Protein AF-0000000085032126 (afdb_homodimer)

Organism: Limosilactobacillus fermentum (strain NBRC 3956 / LMG 18251) (NCBI:txid334390)

Nearest PDB structures (foldseek):
  5d90-assembly2_C  TM=8.662E-01  e=2.174E-11  Haemophilus influenzae Rd KW20
  5d8c-assembly1_A  TM=8.351E-01  e=1.783E-11  Haemophilus influenzae Rd KW20
  3gpv-assembly1_A  TM=8.202E-01  e=7.297E-09  [Bacillus thuringiensis] serovar konkukian
  3gp4-assembly1_A  TM=8.034E-01  e=6.903E-08  Listeria monocytogenes serotype 4b str. F2365
  3hh0-assembly1_A  TM=6.519E-01  e=3.018E-05  Bacillus cereus ATCC 14579

Structure (mmCIF, N/CA/C/O backbone):
data_AF-0000000085032126-model_v1
#
loop_
_entity.id
_entity.type
_entity.pdbx_description
1 polymer 'Transcriptional regulator'
#
loop_
_atom_site.group_PDB
_atom_site.id
_atom_site.type_symbol
_atom_site.label_atom_id
_atom_site.label_alt_id
_atom_site.label_comp_id
_atom_site.label_asym_id
_atom_site.label_entity_id
_atom_site.label_seq_id
_atom_site.pdbx_PDB_ins_code
_atom_site.Cartn_x
_atom_site.Cartn_y
_atom_site.Cartn_z
_atom_site.occupancy
_atom_site.B_iso_or_equiv
_atom_site.auth_seq_id
_atom_site.auth_comp_id
_atom_site.auth_asym_id
_atom_site.auth_atom_id
_atom_site.pdbx_PDB_model_num
ATOM 1 N N . MET A 1 1 ? -4.871 41.75 34.906 1 39.28 1 MET A N 1
ATOM 2 C CA . MET A 1 1 ? -4.879 41.281 33.531 1 39.28 1 MET A CA 1
ATOM 3 C C . MET A 1 1 ? -5.141 39.781 33.469 1 39.28 1 MET A C 1
ATOM 5 O O . MET A 1 1 ? -4.305 38.969 33.906 1 39.28 1 MET A O 1
ATOM 9 N N . GLU A 1 2 ? -6.305 39.281 33.719 1 47.06 2 GLU A N 1
ATOM 10 C CA . GLU A 1 2 ? -6.691 37.906 33.875 1 47.06 2 GLU A CA 1
ATOM 11 C C . GLU A 1 2 ? -6.211 37.062 32.688 1 47.06 2 GLU A C 1
ATOM 13 O O . GLU A 1 2 ? -6.469 37.406 31.547 1 47.06 2 GLU A O 1
ATOM 18 N N . ALA A 1 3 ? -5.09 36.469 32.75 1 51.81 3 ALA A N 1
ATOM 19 C CA . ALA A 1 3 ? -4.504 35.688 31.641 1 51.81 3 ALA A CA 1
ATOM 20 C C . ALA A 1 3 ? -5.551 34.844 30.953 1 51.81 3 ALA A C 1
ATOM 22 O O . ALA A 1 3 ? -6.363 34.188 31.625 1 51.81 3 ALA A O 1
ATOM 23 N N . ILE A 1 4 ? -6.219 35.219 29.938 1 55.91 4 ILE A N 1
ATOM 24 C CA . ILE A 1 4 ? -7.145 34.406 29.141 1 55.91 4 ILE A CA 1
ATOM 25 C C . ILE A 1 4 ? -6.711 32.969 29.156 1 55.91 4 ILE A C 1
ATOM 27 O O . ILE A 1 4 ? -5.609 32.625 28.703 1 55.91 4 ILE A O 1
ATOM 31 N N . LYS A 1 5 ? -7.016 32.25 30.234 1 62.19 5 LYS A N 1
ATOM 32 C CA . LYS A 1 5 ? -6.668 30.844 30.406 1 62.19 5 LYS A CA 1
ATOM 33 C C . LYS A 1 5 ? -7.008 30.047 29.156 1 62.19 5 LYS A C 1
ATOM 35 O O . LYS A 1 5 ? -8.18 29.938 28.781 1 62.19 5 LYS A O 1
ATOM 40 N N . GLU A 1 6 ? -6.082 29.906 28.203 1 74.31 6 GLU A N 1
ATOM 41 C CA . GLU A 1 6 ? -6.32 29.078 27.016 1 74.31 6 GLU A CA 1
ATOM 42 C C . GLU A 1 6 ? -6.715 27.656 27.406 1 74.31 6 GLU A C 1
ATOM 44 O O . GLU A 1 6 ? -6.246 27.141 28.422 1 74.31 6 GLU A O 1
ATOM 49 N N . HIS A 1 7 ? -7.887 27.219 26.953 1 85.88 7 HIS A N 1
ATOM 50 C CA . HIS A 1 7 ? -8.352 25.859 27.188 1 85.88 7 HIS A CA 1
ATOM 51 C C . HIS A 1 7 ? -7.297 24.844 26.766 1 85.88 7 HIS A C 1
ATOM 53 O O . HIS A 1 7 ? -6.699 24.969 25.688 1 85.88 7 HIS A O 1
ATOM 59 N N . THR A 1 8 ? -6.797 23.984 27.766 1 93.5 8 THR A N 1
ATOM 60 C CA . THR A 1 8 ? -5.824 22.938 27.453 1 93.5 8 THR A CA 1
ATOM 61 C C . THR A 1 8 ? -6.453 21.562 27.578 1 93.5 8 THR A C 1
ATOM 63 O O . THR A 1 8 ? -7.531 21.422 28.156 1 93.5 8 THR A O 1
ATOM 66 N N . TYR A 1 9 ? -5.855 20.672 26.859 1 96.38 9 TYR A N 1
ATOM 67 C CA . TYR A 1 9 ? -6.27 19.281 26.875 1 96.38 9 TYR A CA 1
ATOM 68 C C . TYR A 1 9 ? -5.16 18.375 27.422 1 96.38 9 TYR A C 1
ATOM 70 O O . TYR A 1 9 ? -3.982 18.594 27.125 1 96.38 9 TYR A O 1
ATOM 78 N N . GLN A 1 10 ? -5.547 17.391 28.188 1 95.56 10 GLN A N 1
ATOM 79 C CA . GLN A 1 10 ? -4.574 16.438 28.703 1 95.56 10 GLN A CA 1
ATOM 80 C C . GLN A 1 10 ? -4.27 15.352 27.672 1 95.56 10 GLN A C 1
ATOM 82 O O . GLN A 1 10 ? -5.098 15.062 26.812 1 95.56 10 GLN A O 1
ATOM 87 N N . ILE A 1 11 ? -3.166 14.719 27.906 1 96.25 11 ILE A N 1
ATOM 88 C CA . ILE A 1 11 ? -2.662 13.781 26.906 1 96.25 11 ILE A CA 1
ATOM 89 C C . ILE A 1 11 ? -3.623 12.602 26.766 1 96.25 11 ILE A C 1
ATOM 91 O O . ILE A 1 11 ? -3.809 12.062 25.672 1 96.25 11 ILE A O 1
ATOM 95 N N . GLY A 1 12 ? -4.242 12.188 27.828 1 96.19 12 GLY A N 1
ATOM 96 C CA . GLY A 1 12 ? -5.215 11.109 27.75 1 96.19 12 GLY A CA 1
ATOM 97 C C . GLY A 1 12 ? -6.426 11.461 26.906 1 96.19 12 GLY A C 1
ATOM 98 O O . GLY A 1 12 ? -6.91 10.633 26.125 1 96.19 12 GLY A O 1
ATOM 99 N N . GLU A 1 13 ? -6.891 12.633 27.031 1 96.62 13 GLU A N 1
ATOM 100 C CA . GLU A 1 13 ? -8.008 13.133 26.234 1 96.62 13 GLU A CA 1
ATOM 101 C C . GLU A 1 13 ? -7.645 13.211 24.75 1 96.62 13 GLU A C 1
ATOM 103 O O . GLU A 1 13 ? -8.438 12.82 23.891 1 96.62 13 GLU A O 1
ATOM 108 N N . VAL A 1 14 ? -6.508 13.695 24.594 1 97.69 14 VAL A N 1
ATOM 109 C CA . VAL A 1 14 ? -6.039 13.859 23.219 1 97.69 14 VAL A CA 1
ATOM 110 C C . VAL A 1 14 ? -5.867 12.484 22.578 1 97.69 14 VAL A C 1
ATOM 112 O O . VAL A 1 14 ? -6.25 12.289 21.422 1 97.69 14 VAL A O 1
ATOM 115 N N . ALA A 1 15 ? -5.379 11.562 23.281 1 97.69 15 ALA A N 1
ATOM 116 C CA . ALA A 1 15 ? -5.211 10.203 22.781 1 97.69 15 ALA A CA 1
ATOM 117 C C . ALA A 1 15 ? -6.543 9.609 22.344 1 97.69 15 ALA A C 1
ATOM 119 O O . ALA A 1 15 ? -6.645 9.031 21.25 1 97.69 15 ALA A O 1
ATOM 120 N N . ARG A 1 16 ? -7.551 9.812 23.078 1 97.25 16 ARG A N 1
ATOM 121 C CA . ARG A 1 16 ? -8.883 9.305 22.766 1 97.25 16 ARG A CA 1
ATOM 122 C C . ARG A 1 16 ? -9.461 10.008 21.547 1 97.25 16 ARG A C 1
ATOM 124 O O . ARG A 1 16 ? -10.016 9.359 20.656 1 97.25 16 ARG A O 1
ATOM 131 N N . LYS A 1 17 ? -9.297 11.25 21.547 1 96.44 17 LYS A N 1
ATOM 132 C CA . LYS A 1 17 ? -9.844 12.055 20.453 1 96.44 17 LYS A CA 1
ATOM 133 C C . LYS A 1 17 ? -9.258 11.633 19.109 1 96.44 17 LYS A C 1
ATOM 135 O O . LYS A 1 17 ? -9.977 11.586 18.109 1 96.44 17 LYS A O 1
ATOM 140 N N . TYR A 1 18 ? -7.996 11.359 19.094 1 96.38 18 TYR A N 1
ATOM 141 C CA . TYR A 1 18 ? -7.309 11.086 17.844 1 96.38 18 TYR A CA 1
ATOM 142 C C . TYR A 1 18 ? -7.145 9.586 17.625 1 96.38 18 TYR A C 1
ATOM 144 O O . TYR A 1 18 ? -6.562 9.148 16.625 1 96.38 18 TYR A O 1
ATOM 152 N N . HIS A 1 19 ? -7.656 8.812 18.609 1 96.44 19 HIS A N 1
ATOM 153 C CA . HIS A 1 19 ? -7.52 7.359 18.562 1 96.44 19 HIS A CA 1
ATOM 154 C C . HIS A 1 19 ? -6.059 6.949 18.422 1 96.44 19 HIS A C 1
ATOM 156 O O . HIS A 1 19 ? -5.719 6.137 17.562 1 96.44 19 HIS A O 1
ATOM 162 N N . LEU A 1 20 ? -5.203 7.594 19.234 1 97.31 20 LEU A N 1
ATOM 163 C CA . LEU A 1 20 ? -3.777 7.293 19.328 1 97.31 20 LEU A CA 1
ATOM 164 C C . LEU A 1 20 ? -3.416 6.828 20.734 1 97.31 20 LEU A C 1
ATOM 166 O O . LEU A 1 20 ? -4.133 7.121 21.688 1 97.31 20 LEU A O 1
ATOM 170 N N . SER A 1 21 ? -2.312 6.195 20.797 1 97.62 21 SER A N 1
ATOM 171 C CA . SER A 1 21 ? -1.795 5.883 22.125 1 97.62 21 SER A CA 1
ATOM 172 C C . SER A 1 21 ? -1.067 7.078 22.734 1 97.62 21 SER A C 1
ATOM 174 O O . SER A 1 21 ? -0.537 7.922 22.016 1 97.62 21 SER A O 1
ATOM 176 N N . VAL A 1 22 ? -1.008 7.027 23.984 1 97.06 22 VAL A N 1
ATOM 177 C CA . VAL A 1 22 ? -0.222 8.023 24.688 1 97.06 22 VAL A CA 1
ATOM 178 C C . VAL A 1 22 ? 1.24 7.941 24.266 1 97.06 22 VAL A C 1
ATOM 180 O O . VAL A 1 22 ? 1.904 8.969 24.094 1 97.06 22 VAL A O 1
ATOM 183 N N . ALA A 1 23 ? 1.715 6.742 24.078 1 97.31 23 ALA A N 1
ATOM 184 C CA . ALA A 1 23 ? 3.088 6.535 23.625 1 97.31 23 ALA A CA 1
ATOM 185 C C . ALA A 1 23 ? 3.332 7.211 22.281 1 97.31 23 ALA A C 1
ATOM 187 O O . ALA A 1 23 ? 4.379 7.828 22.078 1 97.31 23 ALA A O 1
ATOM 188 N N . THR A 1 24 ? 2.383 7.188 21.422 1 97.19 24 THR A N 1
ATOM 189 C CA . THR A 1 24 ? 2.51 7.812 20.109 1 97.19 24 THR A CA 1
ATOM 190 C C . THR A 1 24 ? 2.592 9.328 20.234 1 97.19 24 THR A C 1
ATOM 192 O O . THR A 1 24 ? 3.418 9.969 19.578 1 97.19 24 THR A O 1
ATOM 195 N N . LEU A 1 25 ? 1.771 9.844 21.078 1 97.69 25 LEU A N 1
ATOM 196 C CA . LEU A 1 25 ? 1.789 11.289 21.312 1 97.69 25 LEU A CA 1
ATOM 197 C C . LEU A 1 25 ? 3.117 11.727 21.906 1 97.69 25 LEU A C 1
ATOM 199 O O . LEU A 1 25 ? 3.658 12.773 21.531 1 97.69 25 LEU A O 1
ATOM 203 N N . ARG A 1 26 ? 3.654 10.961 22.828 1 96.12 26 ARG A N 1
ATOM 204 C CA . ARG A 1 26 ? 4.965 11.258 23.406 1 96.12 26 ARG A CA 1
ATOM 205 C C . ARG A 1 26 ? 6.055 11.18 22.328 1 96.12 26 ARG A C 1
ATOM 207 O O . ARG A 1 26 ? 6.965 12.016 22.312 1 96.12 26 ARG A O 1
ATOM 214 N N . TYR A 1 27 ? 5.891 10.211 21.516 1 97.06 27 TYR A N 1
ATOM 215 C CA . TYR A 1 27 ? 6.832 10.07 20.422 1 97.06 27 TYR A CA 1
ATOM 216 C C . TYR A 1 27 ? 6.793 11.297 19.516 1 97.06 27 TYR A C 1
ATOM 218 O O . TYR A 1 27 ? 7.84 11.836 19.141 1 97.06 27 TYR A O 1
ATOM 226 N N . TYR A 1 28 ? 5.566 11.703 19.141 1 97 28 TYR A N 1
ATOM 227 C CA . TYR A 1 28 ? 5.41 12.891 18.312 1 97 28 TYR A CA 1
ATOM 228 C C . TYR A 1 28 ? 6.043 14.109 18.969 1 97 28 TYR A C 1
ATOM 230 O O . TYR A 1 28 ? 6.695 14.922 18.297 1 97 28 TYR A O 1
ATOM 238 N N . ASP A 1 29 ? 5.828 14.234 20.219 1 95.88 29 ASP A N 1
ATOM 239 C CA . ASP A 1 29 ? 6.422 15.328 20.984 1 95.88 29 ASP A CA 1
ATOM 240 C C . ASP A 1 29 ? 7.945 15.25 20.953 1 95.88 29 ASP A C 1
ATOM 242 O O . ASP A 1 29 ? 8.617 16.25 20.672 1 95.88 29 ASP A O 1
ATOM 246 N N . GLN A 1 30 ? 8.477 14.102 21.188 1 95.19 30 GLN A N 1
ATOM 247 C CA . GLN A 1 30 ? 9.922 13.875 21.203 1 95.19 30 GLN A CA 1
ATOM 248 C C . GLN A 1 30 ? 10.539 14.211 19.844 1 95.19 30 GLN A C 1
ATOM 250 O O . GLN A 1 30 ? 11.648 14.742 19.781 1 95.19 30 GLN A O 1
ATOM 255 N N . GLU A 1 31 ? 9.812 13.984 18.844 1 95.88 31 GLU A N 1
ATOM 256 C CA . GLU A 1 31 ? 10.305 14.219 17.5 1 95.88 31 GLU A CA 1
ATOM 257 C C . GLU A 1 31 ? 10.133 15.68 17.094 1 95.88 31 GLU A C 1
ATOM 259 O O . GLU A 1 31 ? 10.508 16.078 15.984 1 95.88 31 GLU A O 1
ATOM 264 N N . GLY A 1 32 ? 9.438 16.422 17.891 1 94.12 32 GLY A N 1
ATOM 265 C CA . GLY A 1 32 ? 9.289 17.844 17.609 1 94.12 32 GLY A CA 1
ATOM 266 C C . GLY A 1 32 ? 8.1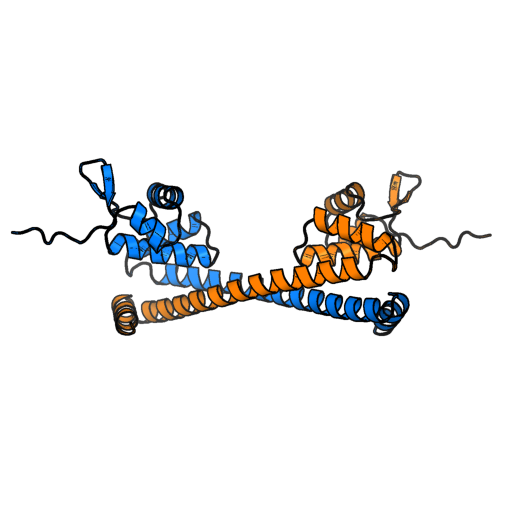33 18.156 16.688 1 94.12 32 GLY A C 1
ATOM 267 O O . GLY A 1 32 ? 8.102 19.219 16.047 1 94.12 32 GLY A O 1
ATOM 268 N N . LEU A 1 33 ? 7.172 17.234 16.594 1 96.5 33 LEU A N 1
ATOM 269 C CA . LEU A 1 33 ? 6.066 17.391 15.664 1 96.5 33 LEU A CA 1
ATOM 270 C C . LEU A 1 33 ? 4.934 18.188 16.281 1 96.5 33 LEU A C 1
ATOM 272 O O . LEU A 1 33 ? 3.988 18.578 15.594 1 96.5 33 LEU A O 1
ATOM 276 N N . ILE A 1 34 ? 4.992 18.453 17.531 1 96 34 ILE A N 1
ATOM 277 C CA . ILE A 1 34 ? 4.004 19.25 18.25 1 96 34 ILE A CA 1
ATOM 278 C C . ILE A 1 34 ? 4.672 20.484 18.859 1 96 34 ILE A C 1
ATOM 280 O O . ILE A 1 34 ? 4.949 20.516 20.062 1 96 34 ILE A O 1
ATOM 284 N N . PRO A 1 35 ? 4.801 21.484 18.047 1 92.88 35 PRO A N 1
ATOM 285 C CA . PRO A 1 35 ? 5.547 22.656 18.516 1 92.88 35 PRO A CA 1
ATOM 286 C C . PRO A 1 35 ? 4.867 23.359 19.688 1 92.88 35 PRO A C 1
ATOM 288 O O . PRO A 1 35 ? 3.641 23.5 19.703 1 92.88 35 PRO A O 1
ATOM 291 N N . GLY A 1 36 ? 5.734 23.781 20.672 1 92.75 36 GLY A N 1
ATOM 292 C CA . GLY A 1 36 ? 5.266 24.609 21.781 1 92.75 36 GLY A CA 1
ATOM 293 C C . GLY A 1 36 ? 4.465 23.844 22.812 1 92.75 36 GLY A C 1
ATOM 294 O O . GLY A 1 36 ? 3.65 24.422 23.531 1 92.75 36 GLY A O 1
ATOM 295 N N . LEU A 1 37 ? 4.664 22.547 22.75 1 95.25 37 LEU A N 1
ATOM 296 C CA . LEU A 1 37 ? 3.904 21.766 23.719 1 95.25 37 LEU A CA 1
ATOM 297 C C . LEU A 1 37 ? 4.398 22.016 25.141 1 95.25 37 LEU A C 1
ATOM 299 O O . LEU A 1 37 ? 5.586 21.859 25.422 1 95.25 37 LEU A O 1
ATOM 303 N N . GLY A 1 38 ? 3.416 22.438 25.938 1 93.88 38 GLY A N 1
ATOM 304 C CA . GLY A 1 38 ? 3.752 22.766 27.312 1 93.88 38 GLY A CA 1
ATOM 305 C C . GLY A 1 38 ? 3.426 21.641 28.281 1 93.88 38 GLY A C 1
ATOM 306 O O . GLY A 1 38 ? 2.906 20.594 27.875 1 93.88 38 GLY A O 1
ATOM 307 N N . LYS A 1 39 ? 3.822 21.828 29.484 1 92.69 39 LYS A N 1
ATOM 308 C CA . LYS A 1 39 ? 3.533 20.906 30.578 1 92.69 39 LYS A CA 1
ATOM 309 C C . LYS A 1 39 ? 2.939 21.641 31.781 1 92.69 39 LYS A C 1
ATOM 311 O O . LYS A 1 39 ? 3.197 22.828 31.984 1 92.69 39 LYS A O 1
ATOM 316 N N . SER A 1 40 ? 2.115 20.922 32.531 1 91.06 40 SER A N 1
ATOM 317 C CA . SER A 1 40 ? 1.608 21.453 33.781 1 91.06 40 SER A CA 1
ATOM 318 C C . SER A 1 40 ? 2.707 21.5 34.844 1 91.06 40 SER A C 1
ATOM 320 O O . SER A 1 40 ? 3.822 21.031 34.594 1 91.06 40 SER A O 1
ATOM 322 N N . ALA A 1 41 ? 2.256 22.172 35.969 1 91.06 41 ALA A N 1
ATOM 323 C CA . ALA A 1 41 ? 3.184 22.234 37.094 1 91.06 41 ALA A CA 1
ATOM 324 C C . ALA A 1 41 ? 3.596 20.844 37.531 1 91.06 41 ALA A C 1
ATOM 326 O O . ALA A 1 41 ? 4.707 20.641 38.031 1 91.06 41 ALA A O 1
ATOM 327 N N . SER A 1 42 ? 2.758 19.891 37.344 1 91.69 42 SER A N 1
ATOM 328 C CA . SER A 1 42 ? 3.02 18.516 37.75 1 91.69 42 SER A CA 1
ATOM 329 C C . SER A 1 42 ? 3.758 17.75 36.656 1 91.69 42 SER A C 1
ATOM 331 O O . SER A 1 42 ? 4.051 16.562 36.844 1 91.69 42 SER A O 1
ATOM 333 N N . GLY A 1 43 ? 3.967 18.328 35.562 1 90.81 43 GLY A N 1
ATOM 334 C CA . GLY A 1 43 ? 4.762 17.688 34.5 1 90.81 43 GLY A CA 1
ATOM 335 C C . GLY A 1 43 ? 3.926 16.984 33.469 1 90.81 43 GLY A C 1
ATOM 336 O O . GLY A 1 43 ? 4.457 16.25 32.625 1 90.81 43 GLY A O 1
ATOM 337 N N . VAL A 1 44 ? 2.633 17.234 33.562 1 90.38 44 VAL A N 1
ATOM 338 C CA . VAL A 1 44 ? 1.733 16.578 32.625 1 90.38 44 VAL A CA 1
ATOM 339 C C . VAL A 1 44 ? 1.596 17.422 31.359 1 90.38 44 VAL A C 1
ATOM 341 O O . VAL A 1 44 ? 1.351 18.625 31.438 1 90.38 44 VAL A O 1
ATOM 344 N N . ARG A 1 45 ? 1.773 16.781 30.203 1 93.75 45 ARG A N 1
ATOM 345 C CA . ARG A 1 45 ? 1.639 17.5 28.938 1 93.75 45 ARG A CA 1
ATOM 346 C C . ARG A 1 45 ? 0.245 18.094 28.797 1 93.75 45 ARG A C 1
ATOM 348 O O . ARG A 1 45 ? -0.756 17.438 29.078 1 93.75 45 ARG A O 1
ATOM 355 N N . GLN A 1 46 ? 0.245 19.391 28.375 1 95.06 46 GLN A N 1
ATOM 356 C CA . GLN A 1 46 ? -0.985 20.141 28.156 1 95.06 46 GLN A CA 1
ATOM 357 C C . GLN A 1 46 ? -1.051 20.656 26.719 1 95.06 46 GLN A C 1
ATOM 359 O O . GLN A 1 46 ? -0.276 21.547 26.344 1 95.06 46 GLN A O 1
ATOM 364 N N . PHE A 1 47 ? -2.072 20.141 26.016 1 97.38 47 PHE A N 1
ATOM 365 C CA . PHE A 1 47 ? -2.205 20.5 24.609 1 97.38 47 PHE A CA 1
ATOM 366 C C . PHE A 1 47 ? -3.098 21.734 24.453 1 97.38 47 PHE A C 1
ATOM 368 O O . PHE A 1 47 ? -4.133 21.844 25.109 1 97.38 47 PHE A O 1
ATOM 375 N N . THR A 1 48 ? -2.695 22.625 23.594 1 95.81 48 THR A N 1
ATOM 376 C CA . THR A 1 48 ? -3.51 23.766 23.188 1 95.81 48 THR A CA 1
ATOM 377 C C . THR A 1 48 ? -4.203 23.484 21.859 1 95.81 48 THR A C 1
ATOM 379 O O . THR A 1 48 ? -3.941 22.469 21.203 1 95.81 48 THR A O 1
ATOM 382 N N . ASP A 1 49 ? -5.086 24.328 21.438 1 93.94 49 ASP A N 1
ATOM 383 C CA . ASP A 1 49 ? -5.711 24.219 20.125 1 93.94 49 ASP A CA 1
ATOM 384 C C . ASP A 1 49 ? -4.664 24.219 19.016 1 93.94 49 ASP A C 1
ATOM 386 O O . ASP A 1 49 ? -4.832 23.562 18 1 93.94 49 ASP A O 1
ATOM 390 N N . GLU A 1 50 ? -3.682 24.969 19.219 1 91.56 50 GLU A N 1
ATOM 391 C CA . GLU A 1 50 ? -2.596 24.984 18.234 1 91.56 50 GLU A CA 1
ATOM 392 C C . GLU A 1 50 ? -1.909 23.625 18.141 1 91.56 50 GLU A C 1
ATOM 394 O O . GLU A 1 50 ? -1.584 23.172 17.047 1 91.56 50 GLU A O 1
ATOM 399 N N . ASN A 1 51 ? -1.688 23 19.297 1 95.75 51 ASN A N 1
ATOM 400 C CA . ASN A 1 51 ? -1.11 21.656 19.312 1 95.75 51 ASN A CA 1
ATOM 401 C C . ASN A 1 51 ? -2.01 20.656 18.594 1 95.75 51 ASN A C 1
ATOM 403 O O . ASN A 1 51 ? -1.525 19.812 17.844 1 95.75 51 ASN A O 1
ATOM 407 N N . LEU A 1 52 ? -3.293 20.812 18.797 1 95.5 52 LEU A N 1
ATOM 408 C CA . LEU A 1 52 ? -4.238 19.938 18.109 1 95.5 52 LEU A CA 1
ATOM 409 C C . LEU A 1 52 ? -4.211 20.156 16.609 1 95.5 52 LEU A C 1
ATOM 411 O O . LEU A 1 52 ? -4.32 19.203 15.836 1 95.5 52 LEU A O 1
ATOM 415 N N . GLY A 1 53 ? -4.09 21.328 16.219 1 92.88 53 GLY A N 1
ATOM 416 C CA . GLY A 1 53 ? -3.934 21.625 14.797 1 92.88 53 GLY A CA 1
ATOM 417 C C . GLY A 1 53 ? -2.729 20.938 14.18 1 92.88 53 GLY A C 1
ATOM 418 O O . GLY A 1 53 ? -2.811 20.406 13.078 1 92.88 53 GLY A O 1
ATOM 419 N N . ALA A 1 54 ? -1.621 21.062 14.922 1 93.88 54 ALA A N 1
ATOM 420 C CA . ALA A 1 54 ? -0.422 20.375 14.453 1 93.88 54 ALA A CA 1
ATOM 421 C C . ALA A 1 54 ? -0.661 18.875 14.336 1 93.88 54 ALA A C 1
ATOM 423 O O . ALA A 1 54 ? -0.245 18.234 13.367 1 93.88 54 ALA A O 1
ATOM 424 N N . LEU A 1 55 ? -1.318 18.328 15.32 1 96.06 55 LEU A N 1
ATOM 425 C CA . LEU A 1 55 ? -1.621 16.891 15.305 1 96.06 55 LEU A CA 1
ATOM 426 C C . LEU A 1 55 ? -2.504 16.531 14.117 1 96.06 55 LEU A C 1
ATOM 428 O O . LEU A 1 55 ? -2.336 15.477 13.508 1 96.06 55 LEU A O 1
ATOM 432 N N . ASP A 1 56 ? -3.447 17.375 13.82 1 92.81 56 ASP A N 1
ATOM 433 C CA . ASP A 1 56 ? -4.277 17.172 12.641 1 92.81 56 ASP A CA 1
ATOM 434 C C . ASP A 1 56 ? -3.422 17.031 11.383 1 92.81 56 ASP A C 1
ATOM 436 O O . ASP A 1 56 ? -3.631 16.125 10.57 1 92.81 56 ASP A O 1
ATOM 440 N N . VAL A 1 57 ? -2.49 17.906 11.281 1 91.44 57 VAL A N 1
ATOM 441 C CA . VAL A 1 57 ? -1.613 17.906 10.117 1 91.44 57 VAL A CA 1
ATOM 442 C C . VAL A 1 57 ? -0.757 16.641 10.117 1 91.44 57 VAL A C 1
ATOM 444 O O . VAL A 1 57 ? -0.658 15.953 9.102 1 91.44 57 VAL A O 1
ATOM 447 N N . VAL A 1 58 ? -0.178 16.359 11.234 1 95.88 58 VAL A N 1
ATOM 448 C CA . VAL A 1 58 ? 0.695 15.195 11.352 1 95.88 58 VAL A CA 1
ATOM 449 C C . VAL A 1 58 ? -0.072 13.93 10.969 1 95.88 58 VAL A C 1
ATOM 451 O O . VAL A 1 58 ? 0.398 13.133 10.156 1 95.88 58 VAL A O 1
ATOM 454 N N . GLU A 1 59 ? -1.219 13.758 11.539 1 94.12 59 GLU A N 1
ATOM 455 C CA . GLU A 1 59 ? -2.01 12.555 11.266 1 94.12 59 GLU A CA 1
ATOM 456 C C . GLU A 1 59 ? -2.447 12.508 9.805 1 94.12 59 GLU A C 1
ATOM 458 O O . GLU A 1 59 ? -2.453 11.438 9.188 1 94.12 59 GLU A O 1
ATOM 463 N N . CYS A 1 60 ? -2.824 13.641 9.297 1 88.56 60 CYS A N 1
ATOM 464 C CA . CYS A 1 60 ? -3.189 13.711 7.887 1 88.56 60 CYS A CA 1
ATOM 465 C C . CYS A 1 60 ? -2.039 13.25 7 1 88.56 60 CYS A C 1
ATOM 467 O O . CYS A 1 60 ? -2.227 12.406 6.121 1 88.56 60 CYS A O 1
ATOM 469 N N . LEU A 1 61 ? -0.885 13.781 7.266 1 93.94 61 LEU A N 1
ATOM 470 C CA . LEU A 1 61 ? 0.281 13.461 6.449 1 93.94 61 LEU A CA 1
ATOM 471 C C . LEU A 1 61 ? 0.704 12.008 6.645 1 93.94 61 LEU A C 1
ATOM 473 O O . LEU A 1 61 ? 1.078 11.328 5.684 1 93.94 61 LEU A O 1
ATOM 477 N N . LYS A 1 62 ? 0.637 11.602 7.867 1 93.5 62 LYS A N 1
ATOM 478 C CA . LYS A 1 62 ? 0.939 10.203 8.164 1 93.5 62 LYS A CA 1
ATOM 479 C C . LYS A 1 62 ? 0.006 9.266 7.402 1 93.5 62 LYS A C 1
ATOM 481 O O . LYS A 1 62 ? 0.459 8.312 6.77 1 93.5 62 LYS A O 1
ATOM 486 N N . ASN A 1 63 ? -1.246 9.586 7.41 1 88.06 63 ASN A N 1
ATOM 487 C CA . ASN A 1 63 ? -2.24 8.773 6.723 1 88.06 63 ASN A CA 1
ATOM 488 C C . ASN A 1 63 ? -2.051 8.812 5.211 1 88.06 63 ASN A C 1
ATOM 490 O O . ASN A 1 63 ? -2.453 7.883 4.504 1 88.06 63 ASN A O 1
ATOM 494 N N . ALA A 1 64 ? -1.402 9.875 4.75 1 87.94 64 ALA A N 1
ATOM 495 C CA . ALA A 1 64 ? -1.104 9.992 3.326 1 87.94 64 ALA A CA 1
ATOM 496 C C . ALA A 1 64 ? 0.143 9.195 2.957 1 87.94 64 ALA A C 1
ATOM 498 O O . ALA A 1 64 ? 0.513 9.117 1.782 1 87.94 64 ALA A O 1
ATOM 499 N N . GLY A 1 65 ? 0.836 8.602 3.959 1 88.12 65 GLY A N 1
ATOM 500 C CA . GLY A 1 65 ? 1.956 7.719 3.68 1 88.12 65 GLY A CA 1
ATOM 501 C C . GLY A 1 65 ? 3.305 8.391 3.836 1 88.12 65 GLY A C 1
ATOM 502 O O . GLY A 1 65 ? 4.336 7.832 3.461 1 88.12 65 GLY A O 1
ATOM 503 N N . MET A 1 66 ? 3.277 9.555 4.379 1 92.44 66 MET A N 1
ATOM 504 C CA . MET A 1 66 ? 4.559 10.219 4.609 1 92.44 66 MET A CA 1
ATOM 505 C C . MET A 1 66 ? 5.281 9.602 5.801 1 92.44 66 MET A C 1
ATOM 507 O O . MET A 1 66 ? 4.648 9.211 6.781 1 92.44 66 MET A O 1
ATOM 511 N N . SER A 1 67 ? 6.605 9.578 5.684 1 93.62 67 SER A N 1
ATOM 512 C CA . SER A 1 67 ? 7.422 9.148 6.816 1 93.62 67 SER A CA 1
ATOM 513 C C . SER A 1 67 ? 7.477 10.227 7.895 1 93.62 67 SER A C 1
ATOM 515 O O . SER A 1 67 ? 7.262 11.406 7.609 1 93.62 67 SER A O 1
ATOM 517 N N . ILE A 1 68 ? 7.828 9.805 9.062 1 95.31 68 ILE A N 1
ATOM 518 C CA . ILE A 1 68 ? 8 10.742 10.164 1 95.31 68 ILE A CA 1
ATOM 519 C C . ILE A 1 68 ? 9.07 11.773 9.805 1 95.31 68 ILE A C 1
ATOM 521 O O . ILE A 1 68 ? 8.922 12.961 10.102 1 95.31 68 ILE A O 1
ATOM 525 N N . LYS A 1 69 ? 10.078 11.289 9.117 1 95.25 69 LYS A N 1
ATOM 526 C CA . LYS A 1 69 ? 11.141 12.18 8.68 1 95.25 69 LYS A CA 1
ATOM 527 C C . LYS A 1 69 ? 10.609 13.266 7.746 1 95.25 69 LYS A C 1
ATOM 529 O O . LYS A 1 69 ? 10.898 14.453 7.93 1 95.25 69 LYS A O 1
ATOM 534 N N . ASP A 1 70 ? 9.836 12.914 6.793 1 94.62 70 ASP A N 1
ATOM 535 C CA . ASP A 1 70 ? 9.266 13.867 5.84 1 94.62 70 ASP A CA 1
ATOM 536 C C . ASP A 1 70 ? 8.273 14.797 6.527 1 94.62 70 ASP A C 1
ATOM 538 O O . ASP A 1 70 ? 8.188 15.984 6.191 1 94.62 70 ASP A O 1
ATOM 542 N N . ILE A 1 71 ? 7.562 14.258 7.465 1 96.81 71 ILE A N 1
ATOM 543 C CA . ILE A 1 71 ? 6.598 15.07 8.203 1 96.81 71 ILE A CA 1
ATOM 544 C C . ILE A 1 71 ? 7.328 16.141 9 1 96.81 71 ILE A C 1
ATOM 546 O O . ILE A 1 71 ? 6.887 17.297 9.047 1 96.81 71 ILE A O 1
ATOM 550 N N . LYS A 1 72 ? 8.438 15.82 9.555 1 96.19 72 LYS A N 1
ATOM 551 C CA . LYS A 1 72 ? 9.258 16.797 10.273 1 96.19 72 LYS A CA 1
ATOM 552 C C . LYS A 1 72 ? 9.695 17.922 9.352 1 96.19 72 LYS A C 1
ATOM 554 O O . LYS A 1 72 ? 9.633 19.109 9.719 1 96.19 72 LYS A O 1
ATOM 559 N N . VAL A 1 73 ? 10.117 17.547 8.242 1 96.44 73 VAL A N 1
ATOM 560 C CA . VAL A 1 73 ? 10.531 18.547 7.25 1 96.44 73 VAL A CA 1
ATOM 561 C C . VAL A 1 73 ? 9.359 19.469 6.918 1 96.44 73 VAL A C 1
ATOM 563 O O . VAL A 1 73 ? 9.516 20.688 6.887 1 96.44 73 VAL A O 1
ATOM 566 N N . PHE A 1 74 ? 8.211 18.891 6.723 1 96.88 74 PHE A N 1
ATOM 567 C CA . PHE A 1 74 ? 7.039 19.703 6.406 1 96.88 74 PHE A CA 1
ATOM 568 C C . PHE A 1 74 ? 6.719 20.656 7.547 1 96.88 74 PHE A C 1
ATOM 570 O O . PHE A 1 74 ? 6.465 21.844 7.32 1 96.88 74 PHE A O 1
ATOM 577 N N . MET A 1 75 ? 6.703 20.125 8.727 1 95.62 75 MET A N 1
ATOM 578 C CA . MET A 1 75 ? 6.375 20.953 9.891 1 95.62 75 MET A CA 1
ATOM 579 C C . MET A 1 75 ? 7.355 22.109 10.039 1 95.62 75 MET A C 1
ATOM 581 O O . MET A 1 75 ? 6.965 23.219 10.398 1 95.62 75 MET A O 1
ATOM 585 N N . GLU A 1 76 ? 8.57 21.859 9.797 1 94.81 76 GLU A N 1
ATOM 586 C CA . GLU A 1 76 ? 9.586 22.922 9.836 1 94.81 76 GLU A CA 1
ATOM 587 C C . GLU A 1 76 ? 9.328 23.984 8.773 1 94.81 76 GLU A C 1
ATOM 589 O O . GLU A 1 76 ? 9.367 25.172 9.062 1 94.81 76 GLU A O 1
ATOM 594 N N . LEU A 1 77 ? 9.07 23.562 7.617 1 96.06 77 LEU A N 1
ATOM 595 C CA . LEU A 1 77 ? 8.742 24.5 6.547 1 96.06 77 LEU A CA 1
ATOM 596 C C . LEU A 1 77 ? 7.512 25.328 6.906 1 96.06 77 LEU A C 1
ATOM 598 O O . LEU A 1 77 ? 7.508 26.547 6.75 1 96.06 77 LEU A O 1
ATOM 602 N N . ALA A 1 78 ? 6.492 24.641 7.395 1 93.25 78 ALA A N 1
ATOM 603 C CA . ALA A 1 78 ? 5.25 25.312 7.766 1 93.25 78 ALA A CA 1
ATOM 604 C C . ALA A 1 78 ? 5.5 26.391 8.828 1 93.25 78 ALA A C 1
ATOM 606 O O . ALA A 1 78 ? 4.879 27.453 8.797 1 93.25 78 ALA A O 1
ATOM 607 N N . SER A 1 79 ? 6.398 26.125 9.688 1 91.94 79 SER A N 1
ATOM 608 C CA . SER A 1 79 ? 6.695 27.062 10.781 1 91.94 79 SER A CA 1
ATOM 609 C C . SER A 1 79 ? 7.371 28.328 10.258 1 91.94 79 SER A C 1
ATOM 611 O O . SER A 1 79 ? 7.414 29.344 10.953 1 91.94 79 SER A O 1
ATOM 613 N N . GLN A 1 80 ? 7.844 28.297 9.062 1 95.31 80 GLN A N 1
ATOM 614 C CA . GLN A 1 80 ? 8.547 29.438 8.484 1 95.31 80 GLN A CA 1
ATOM 615 C C . GLN A 1 80 ? 7.57 30.375 7.77 1 95.31 80 GLN A C 1
ATOM 617 O O . GLN A 1 80 ? 7.977 31.406 7.242 1 95.31 80 GLN A O 1
ATOM 622 N N . GLY A 1 81 ? 6.344 30.031 7.75 1 94.56 81 GLY A N 1
ATOM 623 C CA . GLY A 1 81 ? 5.324 30.922 7.207 1 94.56 81 GLY A CA 1
ATOM 624 C C . GLY A 1 81 ? 5.258 30.891 5.691 1 94.56 81 GLY A C 1
ATOM 625 O O . GLY A 1 81 ? 5.543 29.859 5.07 1 94.56 81 GLY A O 1
ATOM 626 N N . ASP A 1 82 ? 4.895 31.969 5.105 1 97.56 82 ASP A N 1
ATOM 627 C CA . ASP A 1 82 ? 4.535 32.062 3.691 1 97.56 82 ASP A CA 1
ATOM 628 C C . ASP A 1 82 ? 5.77 31.891 2.803 1 97.56 82 ASP A C 1
ATOM 630 O O . ASP A 1 82 ? 5.648 31.625 1.605 1 97.56 82 ASP A O 1
ATOM 634 N N . ALA A 1 83 ? 6.93 32.031 3.406 1 97.62 83 ALA A N 1
ATOM 635 C CA . ALA A 1 83 ? 8.164 31.984 2.629 1 97.62 83 ALA A CA 1
ATOM 636 C C . ALA A 1 83 ? 8.383 30.609 2.025 1 97.62 83 ALA A C 1
ATOM 638 O O . ALA A 1 83 ? 9.156 30.453 1.076 1 97.62 83 ALA A O 1
ATOM 639 N N . THR A 1 84 ? 7.676 29.594 2.525 1 98.19 84 THR A N 1
ATOM 640 C CA . THR A 1 84 ? 7.973 28.234 2.092 1 98.19 84 THR A CA 1
ATOM 641 C C . THR A 1 84 ? 6.777 27.625 1.363 1 98.19 84 THR A C 1
ATOM 643 O O . THR A 1 84 ? 6.699 26.406 1.199 1 98.19 84 THR A O 1
ATOM 646 N N . LEU A 1 85 ? 5.891 28.391 0.933 1 98.19 85 LEU A N 1
ATOM 647 C CA . LEU A 1 85 ? 4.664 27.891 0.311 1 98.19 85 LEU A CA 1
ATOM 648 C C . LEU A 1 85 ? 4.984 27.016 -0.887 1 98.19 85 LEU A C 1
ATOM 650 O O . LEU A 1 85 ? 4.414 25.922 -1.032 1 98.19 85 LEU A O 1
ATOM 654 N N . ALA A 1 86 ? 5.879 27.422 -1.702 1 98.12 86 ALA A N 1
ATOM 655 C CA . ALA A 1 86 ? 6.199 26.688 -2.922 1 98.12 86 ALA A CA 1
ATOM 656 C C . ALA A 1 86 ? 6.812 25.328 -2.596 1 98.12 86 ALA A C 1
ATOM 658 O O . ALA A 1 86 ? 6.527 24.328 -3.27 1 98.12 86 ALA A O 1
ATOM 659 N N . GLU A 1 87 ? 7.652 25.312 -1.653 1 98 87 GLU A N 1
ATOM 660 C CA . GLU A 1 87 ? 8.266 24.047 -1.23 1 98 87 GLU A CA 1
ATOM 661 C C . GLU A 1 87 ? 7.219 23.094 -0.685 1 98 87 GLU A C 1
ATOM 663 O O . GLU A 1 87 ? 7.25 21.891 -0.994 1 98 87 GLU A O 1
ATOM 668 N N . ARG A 1 88 ? 6.336 23.547 0.097 1 96.94 88 ARG A N 1
ATOM 669 C CA . ARG A 1 88 ? 5.273 22.719 0.662 1 96.94 88 ARG A CA 1
ATOM 670 C C . ARG A 1 88 ? 4.324 22.234 -0.426 1 96.94 88 ARG A C 1
ATOM 672 O O . ARG A 1 88 ? 3.914 21.062 -0.422 1 96.94 88 ARG A O 1
ATOM 679 N N . GLN A 1 89 ? 4.047 23.094 -1.369 1 97.81 89 GLN A N 1
ATOM 680 C CA . GLN A 1 89 ? 3.264 22.688 -2.529 1 97.81 89 GLN A CA 1
ATOM 681 C C . GLN A 1 89 ? 3.926 21.516 -3.254 1 97.81 89 GLN A C 1
ATOM 683 O O . GLN A 1 89 ? 3.271 20.516 -3.557 1 97.81 89 GLN A O 1
ATOM 688 N N . ALA A 1 90 ? 5.18 21.688 -3.477 1 97.81 90 ALA A N 1
ATOM 689 C CA . ALA A 1 90 ? 5.922 20.656 -4.207 1 97.81 90 ALA A CA 1
ATOM 690 C C . ALA A 1 90 ? 5.867 19.312 -3.482 1 97.81 90 ALA A C 1
ATOM 692 O O . ALA A 1 90 ? 5.785 18.266 -4.117 1 97.81 90 ALA A O 1
ATOM 693 N N . MET A 1 91 ? 5.883 19.344 -2.189 1 96.31 91 MET A N 1
ATOM 694 C CA . MET A 1 91 ? 5.832 18.125 -1.396 1 96.31 91 MET A CA 1
ATOM 695 C C . MET A 1 91 ? 4.523 17.375 -1.629 1 96.31 91 MET A C 1
ATOM 697 O O . MET A 1 91 ? 4.516 16.156 -1.755 1 96.31 91 MET A O 1
ATOM 701 N N . PHE A 1 92 ? 3.422 18.062 -1.735 1 96.5 92 PHE A N 1
ATOM 702 C CA . PHE A 1 92 ? 2.135 17.406 -1.919 1 96.5 92 PHE A CA 1
ATOM 703 C C . PHE A 1 92 ? 1.977 16.922 -3.354 1 96.5 92 PHE A C 1
ATOM 705 O O . PHE A 1 92 ? 1.365 15.875 -3.596 1 96.5 92 PHE A O 1
ATOM 712 N N . TYR A 1 93 ? 2.525 17.656 -4.277 1 97.69 93 TYR A N 1
ATOM 713 C CA . TYR A 1 93 ? 2.453 17.172 -5.652 1 97.69 93 TYR A CA 1
ATOM 714 C C . TYR A 1 93 ? 3.314 15.93 -5.84 1 97.69 93 TYR A C 1
ATOM 716 O O . TYR A 1 93 ? 2.947 15.023 -6.586 1 97.69 93 TYR A O 1
ATOM 724 N N . ASP A 1 94 ? 4.453 15.984 -5.133 1 96.19 94 ASP A N 1
ATOM 725 C CA . ASP A 1 94 ? 5.262 14.766 -5.129 1 96.19 94 ASP A CA 1
ATOM 726 C C . ASP A 1 94 ? 4.504 13.602 -4.504 1 96.19 94 ASP A C 1
ATOM 728 O O . ASP A 1 94 ? 4.508 12.492 -5.039 1 96.19 94 ASP A O 1
ATOM 732 N N . LEU A 1 95 ? 3.846 13.836 -3.451 1 94.62 95 LEU A N 1
ATOM 733 C CA . LEU A 1 95 ? 3.039 12.828 -2.779 1 94.62 95 LEU A CA 1
ATOM 734 C C . LEU A 1 95 ? 1.922 12.328 -3.691 1 94.62 95 LEU A C 1
ATOM 736 O O . LEU A 1 95 ? 1.677 11.125 -3.779 1 94.62 95 LEU A O 1
ATOM 740 N N . LYS A 1 96 ? 1.317 13.219 -4.324 1 96.69 96 LYS A N 1
ATOM 741 C CA . LYS A 1 96 ? 0.246 12.867 -5.25 1 96.69 96 LYS A CA 1
ATOM 742 C C . LYS A 1 96 ? 0.748 11.914 -6.332 1 96.69 96 LYS A C 1
ATOM 744 O O . LYS A 1 96 ? 0.097 10.914 -6.637 1 96.69 96 LYS A O 1
ATOM 749 N N . GLN A 1 97 ? 1.872 12.219 -6.855 1 97.06 97 GLN A N 1
ATOM 750 C CA . GLN A 1 97 ? 2.439 11.383 -7.906 1 97.06 97 GLN A CA 1
ATOM 751 C C . GLN A 1 97 ? 2.746 9.977 -7.391 1 97.06 97 GLN A C 1
ATOM 753 O O . GLN A 1 97 ? 2.457 8.984 -8.062 1 97.06 97 GLN A O 1
ATOM 758 N N . ARG A 1 98 ? 3.309 9.922 -6.23 1 94.25 98 ARG A N 1
ATOM 759 C CA . ARG A 1 98 ? 3.623 8.633 -5.629 1 94.25 98 ARG A CA 1
ATOM 760 C C . ARG A 1 98 ? 2.355 7.828 -5.359 1 94.25 98 ARG A C 1
ATOM 762 O O . ARG A 1 98 ? 2.314 6.621 -5.605 1 94.25 98 ARG A O 1
ATOM 769 N N . LEU A 1 99 ? 1.33 8.5 -4.875 1 94.75 99 LEU A N 1
ATOM 770 C CA . LEU A 1 99 ? 0.062 7.84 -4.59 1 94.75 99 LEU A CA 1
ATOM 771 C C . LEU A 1 99 ? -0.605 7.367 -5.875 1 94.75 99 LEU A C 1
ATOM 773 O O . LEU A 1 99 ? -1.216 6.297 -5.906 1 94.75 99 LEU A O 1
ATOM 777 N N . GLN A 1 100 ? -0.487 8.156 -6.922 1 96.81 100 GLN A N 1
ATOM 778 C CA . GLN A 1 100 ? -1.057 7.77 -8.211 1 96.81 100 GLN A CA 1
ATOM 779 C C . GLN A 1 100 ? -0.377 6.52 -8.758 1 96.81 100 GLN A C 1
ATOM 781 O O . GLN A 1 100 ? -1.038 5.645 -9.328 1 96.81 100 GLN A O 1
ATOM 786 N N . ALA A 1 101 ? 0.881 6.477 -8.617 1 95.19 101 ALA A N 1
ATOM 787 C CA . ALA A 1 101 ? 1.61 5.285 -9.039 1 95.19 101 ALA A CA 1
ATOM 788 C C . ALA A 1 101 ? 1.179 4.062 -8.227 1 95.19 101 ALA A C 1
ATOM 790 O O . ALA A 1 101 ? 0.991 2.979 -8.781 1 95.19 101 ALA A O 1
ATOM 791 N N . LYS A 1 102 ? 1.01 4.25 -6.934 1 92.56 102 LYS A N 1
ATOM 792 C CA . LYS A 1 102 ? 0.539 3.172 -6.07 1 92.56 102 LYS A CA 1
ATOM 793 C C . LYS A 1 102 ? -0.867 2.727 -6.465 1 92.56 102 LYS A C 1
ATOM 795 O O . LYS A 1 102 ? -1.155 1.528 -6.504 1 92.56 102 LYS A O 1
ATOM 800 N N . LEU A 1 103 ? -1.674 3.65 -6.738 1 94.44 103 LEU A N 1
ATOM 801 C CA . LEU A 1 103 ? -3.045 3.355 -7.137 1 94.44 103 LEU A CA 1
ATOM 802 C C . LEU A 1 103 ? -3.074 2.559 -8.438 1 94.44 103 LEU A C 1
ATOM 804 O O . LEU A 1 103 ? -3.82 1.584 -8.555 1 94.44 103 LEU A O 1
ATOM 808 N N . ALA A 1 104 ? -2.273 2.939 -9.359 1 94.81 104 ALA A N 1
ATOM 809 C CA . ALA A 1 104 ? -2.203 2.232 -10.641 1 94.81 104 ALA A CA 1
ATOM 810 C C . ALA A 1 104 ? -1.768 0.783 -10.438 1 94.81 104 ALA A C 1
ATOM 812 O O . ALA A 1 104 ? -2.359 -0.134 -11.016 1 94.81 104 ALA A O 1
ATOM 813 N N . THR A 1 105 ? -0.794 0.642 -9.625 1 92.62 105 THR A N 1
ATOM 814 C CA . THR A 1 105 ? -0.302 -0.699 -9.328 1 92.62 105 THR A CA 1
ATOM 815 C C . THR A 1 105 ? -1.382 -1.531 -8.641 1 92.62 105 THR A C 1
ATOM 817 O O . THR A 1 105 ? -1.592 -2.695 -8.984 1 92.62 105 THR A O 1
ATOM 820 N N . LEU A 1 106 ? -2.064 -0.951 -7.727 1 93.19 106 LEU A N 1
ATOM 821 C CA . LEU A 1 106 ? -3.111 -1.653 -6.992 1 93.19 106 LEU A CA 1
ATOM 822 C C . LEU A 1 106 ? -4.266 -2.027 -7.918 1 93.19 106 LEU A C 1
ATOM 824 O O . LEU A 1 106 ? -4.84 -3.113 -7.793 1 93.19 106 LEU A O 1
ATOM 828 N N . GLU A 1 107 ? -4.559 -1.187 -8.812 1 94.31 107 GLU A N 1
ATOM 829 C CA . GL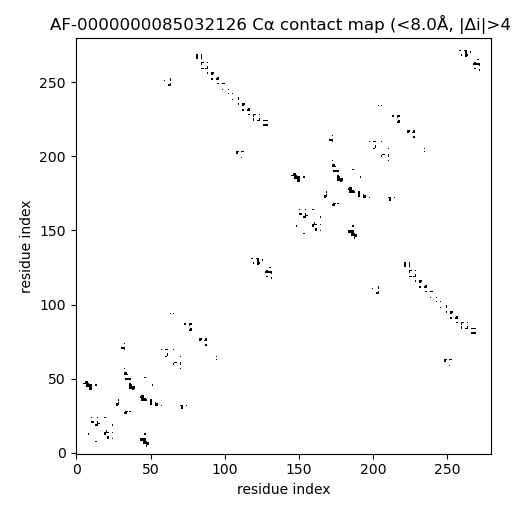U A 1 107 ? -5.629 -1.46 -9.773 1 94.31 107 GLU A CA 1
ATOM 830 C C . GLU A 1 107 ? -5.262 -2.623 -10.688 1 94.31 107 GLU A C 1
ATOM 832 O O . GLU A 1 107 ? -6.109 -3.467 -11 1 94.31 107 GLU A O 1
ATOM 837 N N . GLU A 1 108 ? -4.023 -2.637 -11.117 1 93.75 108 GLU A N 1
ATOM 838 C CA . GLU A 1 108 ? -3.562 -3.768 -11.914 1 93.75 108 GLU A CA 1
ATOM 839 C C . GLU A 1 108 ? -3.621 -5.066 -11.117 1 93.75 108 GLU A C 1
ATOM 841 O O . GLU A 1 108 ? -4.051 -6.102 -11.633 1 93.75 108 GLU A O 1
ATOM 846 N N . THR A 1 109 ? -3.252 -5.004 -9.906 1 93.5 109 THR A N 1
ATOM 847 C CA . THR A 1 109 ? -3.32 -6.164 -9.023 1 93.5 109 THR A CA 1
ATOM 848 C C . THR A 1 109 ? -4.766 -6.625 -8.852 1 93.5 109 THR A C 1
ATOM 850 O O . THR A 1 109 ? -5.047 -7.824 -8.891 1 93.5 109 THR A O 1
ATOM 853 N N . MET A 1 110 ? -5.609 -5.699 -8.719 1 94.88 110 MET A N 1
ATOM 854 C CA . MET A 1 110 ? -7.027 -6.008 -8.547 1 94.88 110 MET A CA 1
ATOM 855 C C . MET A 1 110 ? -7.574 -6.734 -9.773 1 94.88 110 MET A C 1
ATOM 857 O O . MET A 1 110 ? -8.352 -7.68 -9.641 1 94.88 110 MET A O 1
ATOM 861 N N . LYS A 1 111 ? -7.18 -6.32 -10.914 1 95 111 LYS A N 1
ATOM 862 C CA . LYS A 1 111 ? -7.613 -6.988 -12.133 1 95 111 LYS A CA 1
ATOM 863 C C . LYS A 1 111 ? -7.176 -8.453 -12.148 1 95 111 LYS A C 1
ATOM 865 O O . LYS A 1 111 ? -7.953 -9.336 -12.516 1 95 111 LYS A O 1
ATOM 870 N N . MET A 1 112 ? -5.973 -8.656 -11.805 1 92.44 112 MET A N 1
ATOM 871 C CA . MET A 1 112 ? -5.457 -10.023 -11.758 1 92.44 112 MET A CA 1
ATOM 872 C C . MET A 1 112 ? -6.23 -10.859 -10.742 1 92.44 112 MET A C 1
ATOM 874 O O . MET A 1 112 ? -6.625 -11.992 -11.031 1 92.44 112 MET A O 1
ATOM 878 N N . VAL A 1 113 ? -6.477 -10.312 -9.609 1 95.25 113 VAL A N 1
ATOM 879 C CA . VAL A 1 113 ? -7.176 -11.031 -8.547 1 95.25 113 VAL A CA 1
ATOM 880 C C . VAL A 1 113 ? -8.617 -11.305 -8.969 1 95.25 113 VAL A C 1
ATOM 882 O O . VAL A 1 113 ? -9.148 -12.391 -8.734 1 95.25 113 VAL A O 1
ATOM 885 N N . ASP A 1 114 ? -9.242 -10.367 -9.617 1 96.44 114 ASP A N 1
ATOM 886 C CA . ASP A 1 114 ? -10.594 -10.57 -10.133 1 96.44 114 ASP A CA 1
ATOM 887 C C . ASP A 1 114 ? -10.633 -11.719 -11.148 1 96.44 114 ASP A C 1
ATOM 889 O O . ASP A 1 114 ? -11.562 -12.523 -11.141 1 96.44 114 ASP A O 1
ATOM 893 N N . PHE A 1 115 ? -9.695 -11.711 -11.977 1 94.81 115 PHE A N 1
ATOM 894 C CA . PHE A 1 115 ? -9.586 -12.805 -12.938 1 94.81 115 PHE A CA 1
ATOM 895 C C . PHE A 1 115 ? -9.484 -14.148 -12.227 1 94.81 115 PHE A C 1
ATOM 897 O O . PHE A 1 115 ? -10.195 -15.094 -12.562 1 94.81 115 PHE A O 1
ATOM 904 N N . LYS A 1 116 ? -8.656 -14.25 -11.25 1 94.5 116 LYS A N 1
ATOM 905 C CA . LYS A 1 116 ? -8.461 -15.516 -10.539 1 94.5 116 LYS A CA 1
ATOM 906 C C . LYS A 1 116 ? -9.711 -15.898 -9.758 1 94.5 116 LYS A C 1
ATOM 908 O O . LYS A 1 116 ? -10.039 -17.078 -9.641 1 94.5 116 LYS A O 1
ATOM 913 N N . CYS A 1 117 ? -10.336 -14.938 -9.188 1 96.5 117 CYS A N 1
ATOM 914 C CA . CYS A 1 117 ? -11.609 -15.219 -8.539 1 96.5 117 CYS A CA 1
ATOM 915 C C . CYS A 1 117 ? -12.602 -15.836 -9.523 1 96.5 117 CYS A C 1
ATOM 917 O O . CYS A 1 117 ? -13.242 -16.844 -9.227 1 96.5 117 CYS A O 1
ATOM 919 N N . ALA A 1 118 ? -12.727 -15.25 -10.703 1 96.88 118 ALA A N 1
ATOM 920 C CA . ALA A 1 118 ? -13.609 -15.789 -11.734 1 96.88 118 ALA A CA 1
ATOM 921 C C . ALA A 1 118 ? -13.156 -17.188 -12.156 1 96.88 118 ALA A C 1
ATOM 923 O O . ALA A 1 118 ? -13.984 -18.094 -12.312 1 96.88 118 ALA A O 1
ATOM 924 N N . TYR A 1 119 ? -11.883 -17.312 -12.336 1 95.38 119 TYR A N 1
ATOM 925 C CA . TYR A 1 119 ? -11.273 -18.578 -12.703 1 95.38 119 TYR A CA 1
ATOM 926 C C . TYR A 1 119 ? -11.664 -19.672 -11.727 1 95.38 119 TYR A C 1
ATOM 928 O O . TYR A 1 119 ? -12.188 -20.719 -12.133 1 95.38 119 TYR A O 1
ATOM 936 N N . TYR A 1 120 ? -11.516 -19.438 -10.469 1 96.69 120 TYR A N 1
ATOM 937 C CA . TYR A 1 120 ? -11.742 -20.5 -9.484 1 96.69 120 TYR A CA 1
ATOM 938 C C . TYR A 1 120 ? -13.234 -20.656 -9.188 1 96.69 120 TYR A C 1
ATOM 940 O O . TYR A 1 120 ? -13.68 -21.734 -8.797 1 96.69 120 TYR A O 1
ATOM 948 N N . THR A 1 121 ? -13.93 -19.578 -9.344 1 97.94 121 THR A N 1
ATOM 949 C CA . THR A 1 121 ? -15.375 -19.734 -9.25 1 97.94 121 THR A CA 1
ATOM 950 C C . THR A 1 121 ? -15.891 -20.719 -10.289 1 97.94 121 THR A C 1
ATOM 952 O O . THR A 1 121 ? -16.656 -21.625 -9.969 1 97.94 121 THR A O 1
ATOM 955 N N . GLN A 1 122 ? -15.398 -20.609 -11.516 1 97.5 122 GLN A N 1
ATOM 956 C CA . GLN A 1 122 ? -15.773 -21.547 -12.578 1 97.5 122 GLN A CA 1
ATOM 957 C C . GLN A 1 122 ? -15.25 -22.938 -12.289 1 97.5 122 GLN A C 1
ATOM 959 O O . GLN A 1 122 ? -15.961 -23.938 -12.461 1 97.5 122 GLN A O 1
ATOM 964 N N . ALA A 1 123 ? -14.039 -23.062 -11.852 1 97.56 123 ALA A N 1
ATOM 965 C CA . ALA A 1 123 ? -13.43 -24.359 -11.57 1 97.56 123 ALA A CA 1
ATOM 966 C C . ALA A 1 123 ? -14.195 -25.094 -10.469 1 97.56 123 ALA A C 1
ATOM 968 O O . ALA A 1 123 ? -14.414 -26.297 -10.555 1 97.56 123 ALA A O 1
ATOM 969 N N . VAL A 1 124 ? -14.531 -24.328 -9.438 1 98.12 124 VAL A N 1
ATOM 970 C CA . VAL A 1 124 ? -15.281 -24.922 -8.336 1 98.12 124 VAL A CA 1
ATOM 971 C C . VAL A 1 124 ? -16.641 -25.391 -8.836 1 98.12 124 VAL A C 1
ATOM 973 O O . VAL A 1 124 ? -17.078 -26.5 -8.508 1 98.12 124 VAL A O 1
ATOM 976 N N . ALA A 1 125 ? -17.297 -24.594 -9.625 1 97.69 125 ALA A N 1
ATOM 977 C CA . ALA A 1 125 ? -18.609 -24.969 -10.18 1 97.69 125 ALA A CA 1
ATOM 978 C C . ALA A 1 125 ? -18.5 -26.219 -11.031 1 97.69 125 ALA A C 1
ATOM 980 O O . ALA A 1 125 ? -19.375 -27.078 -10.992 1 97.69 125 ALA A O 1
ATOM 981 N N . ASP A 1 126 ? -17.406 -26.391 -11.727 1 97.62 126 ASP A N 1
ATOM 982 C CA . ASP A 1 126 ? -17.172 -27.516 -12.609 1 97.62 126 ASP A CA 1
ATOM 983 C C . ASP A 1 126 ? -16.656 -28.719 -11.836 1 97.62 126 ASP A C 1
ATOM 985 O O . ASP A 1 126 ? -16.688 -29.859 -12.328 1 97.62 126 ASP A O 1
ATOM 989 N N . GLY A 1 127 ? -16.156 -28.484 -10.727 1 97.25 127 GLY A N 1
ATOM 990 C CA . GLY A 1 127 ? -15.508 -29.516 -9.93 1 97.25 127 GLY A CA 1
ATOM 991 C C . GLY A 1 127 ? -14.133 -29.891 -10.438 1 97.25 127 GLY A C 1
ATOM 992 O O . GLY A 1 127 ? -13.586 -30.938 -10.062 1 97.25 127 GLY A O 1
ATOM 993 N N . THR A 1 128 ? -13.625 -29.109 -11.414 1 97.44 128 THR A N 1
ATOM 994 C CA . THR A 1 128 ? -12.32 -29.375 -12 1 97.44 128 THR A CA 1
ATOM 995 C C . THR A 1 128 ? -11.766 -28.125 -12.672 1 97.44 128 THR A C 1
ATOM 997 O O . THR A 1 128 ? -12.531 -27.297 -13.195 1 97.44 128 THR A O 1
ATOM 1000 N N . GLU A 1 129 ? -10.367 -28 -12.617 1 94.19 129 GLU A N 1
ATOM 1001 C CA . GLU A 1 129 ? -9.711 -26.891 -13.305 1 94.19 129 GLU A CA 1
ATOM 1002 C C . GLU A 1 129 ? -9.555 -27.188 -14.797 1 94.19 129 GLU A C 1
ATOM 1004 O O . GLU A 1 129 ? -9.172 -26.297 -15.57 1 94.19 129 GLU A O 1
ATOM 1009 N N . ARG A 1 130 ? -9.758 -28.359 -15.227 1 92.69 130 ARG A N 1
ATOM 1010 C CA . ARG A 1 130 ? -9.461 -28.812 -16.578 1 92.69 130 ARG A CA 1
ATOM 1011 C C . ARG A 1 130 ? -10.117 -27.906 -17.609 1 92.69 130 ARG A C 1
ATOM 1013 O O . ARG A 1 130 ? -9.453 -27.438 -18.531 1 92.69 130 ARG A O 1
ATOM 1020 N N . TYR A 1 131 ? -11.336 -27.562 -17.453 1 91.25 131 TYR A N 1
ATOM 1021 C CA . TYR A 1 131 ? -12.086 -26.828 -18.469 1 91.25 131 TYR A CA 1
ATOM 1022 C C . TYR A 1 131 ? -11.664 -25.375 -18.516 1 91.25 131 TYR A C 1
ATOM 1024 O O . TYR A 1 131 ? -11.484 -24.812 -19.594 1 91.25 131 TYR A O 1
ATOM 1032 N N . VAL A 1 132 ? -11.523 -24.781 -17.359 1 91.06 132 VAL A N 1
ATOM 1033 C CA . VAL A 1 132 ? -11.164 -23.375 -17.328 1 91.06 132 VAL A CA 1
ATOM 1034 C C . VAL A 1 132 ? -9.727 -23.188 -17.812 1 91.06 132 VAL A C 1
ATOM 1036 O O . VAL A 1 132 ? -9.414 -22.203 -18.469 1 91.06 132 VAL A O 1
ATOM 1039 N N . LYS A 1 133 ? -8.82 -24.062 -17.531 1 86.25 133 LYS A N 1
ATOM 1040 C CA . LYS A 1 133 ? -7.445 -24.016 -18.016 1 86.25 133 LYS A CA 1
ATOM 1041 C C . LYS A 1 133 ? -7.406 -24.094 -19.547 1 86.25 133 LYS A C 1
ATOM 1043 O O . LYS A 1 133 ? -6.637 -23.375 -20.188 1 86.25 133 LYS A O 1
ATOM 1048 N N . GLU A 1 134 ? -8.156 -24.953 -20.109 1 84.31 134 GLU A N 1
ATOM 1049 C CA . GLU A 1 134 ? -8.227 -25.125 -21.562 1 84.31 134 GLU A CA 1
ATOM 1050 C C . GLU A 1 134 ? -8.797 -23.875 -22.234 1 84.31 134 GLU A C 1
ATOM 1052 O O . GLU A 1 134 ? -8.344 -23.484 -23.312 1 84.31 134 GLU A O 1
ATOM 1057 N N . ALA A 1 135 ? -9.734 -23.297 -21.562 1 80.5 135 ALA A N 1
ATOM 1058 C CA . ALA A 1 135 ? -10.375 -22.109 -22.109 1 80.5 135 ALA A CA 1
ATOM 1059 C C . ALA A 1 135 ? -9.414 -20.922 -22.109 1 80.5 135 ALA A C 1
ATOM 1061 O O . ALA A 1 135 ? -9.453 -20.078 -23.016 1 80.5 135 ALA A O 1
ATOM 1062 N N . MET A 1 136 ? -8.625 -20.75 -21.094 1 74.94 136 MET A N 1
ATOM 1063 C CA . MET A 1 136 ? -7.695 -19.625 -20.969 1 74.94 136 MET A CA 1
ATOM 1064 C C . MET A 1 136 ? -6.496 -19.812 -21.891 1 74.94 136 MET A C 1
ATOM 1066 O O . MET A 1 136 ? -5.938 -18.828 -22.391 1 74.94 136 MET A O 1
ATOM 1070 N N . HIS A 1 137 ? -5.902 -21.016 -21.953 1 64.88 137 HIS A N 1
ATOM 1071 C CA . HIS A 1 137 ? -4.84 -21.297 -22.906 1 64.88 137 HIS A CA 1
ATOM 1072 C C . HIS A 1 137 ? -5.312 -21.062 -24.328 1 64.88 137 HIS A C 1
ATOM 1074 O O . HIS A 1 137 ? -4.504 -20.75 -25.219 1 64.88 137 HIS A O 1
ATOM 1080 N N . ARG A 1 138 ? -6.59 -21.25 -24.688 1 48.75 138 ARG A N 1
ATOM 1081 C CA . ARG A 1 138 ? -7.121 -21.016 -26.016 1 48.75 138 ARG A CA 1
ATOM 1082 C C . ARG A 1 138 ? -7.191 -19.531 -26.328 1 48.75 138 ARG A C 1
ATOM 1084 O O . ARG A 1 138 ? -7.242 -19.125 -27.5 1 48.75 138 ARG A O 1
ATOM 1091 N N . VAL A 1 139 ? -7.355 -18.734 -25.406 1 46.03 139 VAL A N 1
ATOM 1092 C CA . VAL A 1 139 ? -7.457 -17.297 -25.688 1 46.03 139 VAL A CA 1
ATOM 1093 C C . VAL A 1 139 ? -6.074 -16.75 -26.031 1 46.03 139 VAL A C 1
ATOM 1095 O O . VAL A 1 139 ? -5.922 -15.547 -26.266 1 46.03 139 VAL A O 1
ATOM 1098 N N . ASP A 1 140 ? -4.996 -17.344 -25.891 1 36.28 140 ASP A N 1
ATOM 1099 C CA . ASP A 1 140 ? -3.762 -16.922 -26.547 1 36.28 140 ASP A CA 1
ATOM 1100 C C . ASP A 1 140 ? -3.826 -17.188 -28.047 1 36.28 140 ASP A C 1
ATOM 1102 O O . ASP A 1 140 ? -4.301 -18.234 -28.469 1 36.28 140 ASP A O 1
ATOM 1106 N N . MET B 1 1 ? 14.508 -45.375 -27.5 1 39.78 1 MET B N 1
ATOM 1107 C CA . MET B 1 1 ? 13.43 -44.5 -27.031 1 39.78 1 MET B CA 1
ATOM 1108 C C . MET B 1 1 ? 13.953 -43.094 -26.766 1 39.78 1 MET B C 1
ATOM 1110 O O . MET B 1 1 ? 14.727 -42.875 -25.844 1 39.78 1 MET B O 1
ATOM 1114 N N . GLU B 1 2 ? 14.297 -42.344 -27.734 1 48.5 2 GLU B N 1
ATOM 1115 C CA . GLU B 1 2 ? 14.945 -41.031 -27.672 1 48.5 2 GLU B CA 1
ATOM 1116 C C . GLU B 1 2 ? 14.242 -40.094 -26.688 1 48.5 2 GLU B C 1
ATOM 1118 O O . GLU B 1 2 ? 13.023 -39.938 -26.75 1 48.5 2 GLU B O 1
ATOM 1123 N N . ALA B 1 3 ? 14.633 -40.125 -25.484 1 52.03 3 ALA B N 1
ATOM 1124 C CA . ALA B 1 3 ? 13.984 -39.344 -24.438 1 52.03 3 ALA B CA 1
ATOM 1125 C C . ALA B 1 3 ? 13.586 -37.969 -24.938 1 52.03 3 ALA B C 1
ATOM 1127 O O . ALA B 1 3 ? 14.375 -37.281 -25.609 1 52.03 3 ALA B O 1
ATOM 1128 N N . ILE B 1 4 ? 12.445 -37.656 -25.453 1 58.62 4 ILE B N 1
ATOM 1129 C CA . ILE B 1 4 ? 11.914 -36.344 -25.828 1 58.62 4 ILE B CA 1
ATOM 1130 C C . ILE B 1 4 ? 12.555 -35.281 -24.969 1 58.62 4 ILE B C 1
ATOM 1132 O O . ILE B 1 4 ? 12.406 -35.281 -23.734 1 58.62 4 ILE B O 1
ATOM 1136 N N . LYS B 1 5 ? 13.773 -34.875 -25.297 1 62.06 5 LYS B N 1
ATOM 1137 C CA . LYS B 1 5 ? 14.539 -33.875 -24.578 1 62.06 5 LYS B CA 1
ATOM 1138 C C . LYS B 1 5 ? 13.695 -32.625 -24.297 1 62.06 5 LYS B C 1
ATOM 1140 O O . LYS B 1 5 ? 13.266 -31.938 -25.234 1 62.06 5 LYS B O 1
ATOM 1145 N N . GLU B 1 6 ? 12.977 -32.531 -23.203 1 74.44 6 GLU B N 1
ATOM 1146 C CA . GLU B 1 6 ? 12.211 -31.344 -22.859 1 74.44 6 GLU B CA 1
ATOM 1147 C C . GLU B 1 6 ? 13.102 -30.094 -22.859 1 74.44 6 GLU B C 1
ATOM 1149 O O . GLU B 1 6 ? 14.281 -30.172 -22.516 1 74.44 6 GLU B O 1
ATOM 1154 N N . HIS B 1 7 ? 12.742 -29.094 -23.672 1 85.56 7 HIS B N 1
ATOM 1155 C CA . HIS B 1 7 ? 13.453 -27.812 -23.703 1 85.56 7 HIS B CA 1
ATOM 1156 C C . HIS B 1 7 ? 13.609 -27.234 -22.312 1 85.56 7 HIS B C 1
ATOM 1158 O O . HIS B 1 7 ? 12.656 -27.219 -21.531 1 85.56 7 HIS B O 1
ATOM 1164 N N . THR B 1 8 ? 14.914 -27.031 -21.844 1 93.44 8 THR B N 1
ATOM 1165 C CA . THR B 1 8 ? 15.172 -26.438 -20.547 1 93.44 8 THR B CA 1
ATOM 1166 C C . THR B 1 8 ? 15.789 -25.047 -20.688 1 93.44 8 THR B C 1
ATOM 1168 O O . THR B 1 8 ? 16.25 -24.688 -21.781 1 93.44 8 THR B O 1
ATOM 1171 N N . TYR B 1 9 ? 15.57 -24.281 -19.672 1 96.31 9 TYR B N 1
ATOM 1172 C CA . TYR B 1 9 ? 16.109 -22.938 -19.594 1 96.31 9 TYR B CA 1
ATOM 1173 C C . TYR B 1 9 ? 17.094 -22.812 -18.438 1 96.31 9 TYR B C 1
ATOM 1175 O O . TYR B 1 9 ? 16.859 -23.359 -17.359 1 96.31 9 TYR B O 1
ATOM 1183 N N . GLN B 1 10 ? 18.141 -22.062 -18.656 1 95.44 10 GLN B N 1
ATOM 1184 C CA . GLN B 1 10 ? 19.109 -21.812 -17.594 1 95.44 10 GLN B CA 1
ATOM 1185 C C . GLN B 1 10 ? 18.656 -20.672 -16.688 1 95.44 10 GLN B C 1
ATOM 1187 O O . GLN B 1 10 ? 17.891 -19.812 -17.109 1 95.44 10 GLN B O 1
ATOM 1192 N N . ILE B 1 11 ? 19.234 -20.656 -15.531 1 96.31 11 ILE B N 1
ATOM 1193 C CA . ILE B 1 11 ? 18.766 -19.734 -14.5 1 96.31 11 ILE B CA 1
ATOM 1194 C C . ILE B 1 11 ? 19.016 -18.297 -14.945 1 96.31 11 ILE B C 1
ATOM 1196 O O . ILE B 1 11 ? 18.219 -17.406 -14.648 1 96.31 11 ILE B O 1
ATOM 1200 N N . GLY B 1 12 ? 20.078 -18.031 -15.641 1 96.12 12 GLY B N 1
ATOM 1201 C CA . GLY B 1 12 ? 20.328 -16.688 -16.141 1 96.12 12 GLY B CA 1
ATOM 1202 C C . GLY B 1 12 ? 19.297 -16.219 -17.141 1 96.12 12 GLY B C 1
ATOM 1203 O O . GLY B 1 12 ? 18.875 -15.062 -17.094 1 96.12 12 GLY B O 1
ATOM 1204 N N . GLU B 1 13 ? 18.859 -17.078 -17.984 1 96.56 13 GLU B N 1
ATOM 1205 C CA . GLU B 1 13 ? 17.812 -16.781 -18.953 1 96.56 13 GLU B CA 1
ATOM 1206 C C . GLU B 1 13 ? 16.484 -16.5 -18.266 1 96.56 13 GLU B C 1
ATOM 1208 O O . GLU B 1 13 ? 15.773 -15.555 -18.625 1 96.56 13 GLU B O 1
ATOM 1213 N N . VAL B 1 14 ? 16.266 -17.328 -17.344 1 97.69 14 VAL B N 1
ATOM 1214 C CA . VAL B 1 14 ? 15.016 -17.203 -16.625 1 97.69 14 VAL B CA 1
ATOM 1215 C C . VAL B 1 14 ? 15.008 -15.883 -15.836 1 97.69 14 VAL B C 1
ATOM 1217 O O . VAL B 1 14 ? 13.992 -15.172 -15.812 1 97.69 14 VAL B O 1
ATOM 1220 N N . ALA B 1 15 ? 16.062 -15.531 -15.273 1 97.69 15 ALA B N 1
ATOM 1221 C CA . ALA B 1 15 ? 16.203 -14.281 -14.539 1 97.69 15 ALA B CA 1
ATOM 1222 C C . ALA B 1 15 ? 15.891 -13.086 -15.438 1 97.69 15 ALA B C 1
ATOM 1224 O O . ALA B 1 15 ? 15.125 -12.195 -15.055 1 97.69 15 ALA B O 1
ATOM 1225 N N . ARG B 1 16 ? 16.375 -13.094 -16.625 1 97.25 16 ARG B N 1
ATOM 1226 C CA . ARG B 1 16 ? 16.141 -12.016 -17.578 1 97.25 16 ARG B CA 1
ATOM 1227 C C . ARG B 1 16 ? 14.672 -11.977 -18 1 97.25 16 ARG B C 1
ATOM 1229 O O . ARG B 1 16 ? 14.07 -10.906 -18.062 1 97.25 16 ARG B O 1
ATOM 1236 N N . LYS B 1 17 ? 14.18 -13.094 -18.266 1 96.44 17 LYS B N 1
ATOM 1237 C CA . LYS B 1 17 ? 12.805 -13.195 -18.734 1 96.44 17 LYS B CA 1
ATOM 1238 C C . LYS B 1 17 ? 11.82 -12.625 -17.719 1 96.44 17 LYS B C 1
ATOM 1240 O O . LYS B 1 17 ? 10.852 -11.961 -18.078 1 96.44 17 LYS B O 1
ATOM 1245 N N . TYR B 1 18 ? 12.062 -12.906 -16.484 1 96.38 18 TYR B N 1
ATOM 1246 C CA . TYR B 1 18 ? 11.109 -12.531 -15.438 1 96.38 18 TYR B CA 1
ATOM 1247 C C . TYR B 1 18 ? 11.547 -11.25 -14.742 1 96.38 18 TYR B C 1
ATOM 1249 O O . TYR B 1 18 ? 10.883 -10.789 -13.805 1 96.38 18 TYR B O 1
ATOM 1257 N N . HIS B 1 19 ? 12.695 -10.711 -15.203 1 96.38 19 HIS B N 1
ATOM 1258 C CA . HIS B 1 19 ? 13.25 -9.516 -14.586 1 96.38 19 HIS B CA 1
ATOM 1259 C C . HIS B 1 19 ? 13.461 -9.711 -13.086 1 96.38 19 HIS B C 1
ATOM 1261 O O . HIS B 1 19 ? 13.047 -8.875 -12.289 1 96.38 19 HIS B O 1
ATOM 1267 N N . LEU B 1 20 ? 14.039 -10.883 -12.75 1 97.25 20 LEU B N 1
ATOM 1268 C CA . LEU B 1 20 ? 14.414 -11.242 -11.383 1 97.25 20 LEU B CA 1
ATOM 1269 C C . LEU B 1 20 ? 15.914 -11.461 -11.266 1 97.25 20 LEU B C 1
ATOM 1271 O O . LEU B 1 20 ? 16.578 -11.734 -12.266 1 97.25 20 LEU B O 1
ATOM 1275 N N . SER B 1 21 ? 16.359 -11.391 -10.07 1 97.56 21 SER B N 1
ATOM 1276 C CA . SER B 1 21 ? 17.75 -11.773 -9.852 1 97.56 21 SER B CA 1
ATOM 1277 C C . SER B 1 21 ? 17.891 -13.281 -9.742 1 97.56 21 SER B C 1
ATOM 1279 O O . SER B 1 21 ? 16.953 -13.977 -9.352 1 97.56 21 SER B O 1
ATOM 1281 N N . VAL B 1 22 ? 19.047 -13.688 -9.992 1 97 22 VAL B N 1
ATOM 1282 C CA . VAL B 1 22 ? 19.375 -15.094 -9.805 1 97 22 VAL B CA 1
ATOM 1283 C C . VAL B 1 22 ? 19.188 -15.469 -8.336 1 97 22 VAL B C 1
ATOM 1285 O O . VAL B 1 22 ? 18.703 -16.562 -8.031 1 97 22 VAL B O 1
ATOM 1288 N N . ALA B 1 23 ? 19.578 -14.578 -7.469 1 97.25 23 ALA B N 1
ATOM 1289 C CA . ALA B 1 23 ? 19.406 -14.805 -6.035 1 97.25 23 ALA B CA 1
ATOM 1290 C C . ALA B 1 23 ? 17.938 -15.039 -5.684 1 97.25 23 ALA B C 1
ATOM 1292 O O . ALA B 1 23 ? 17.625 -1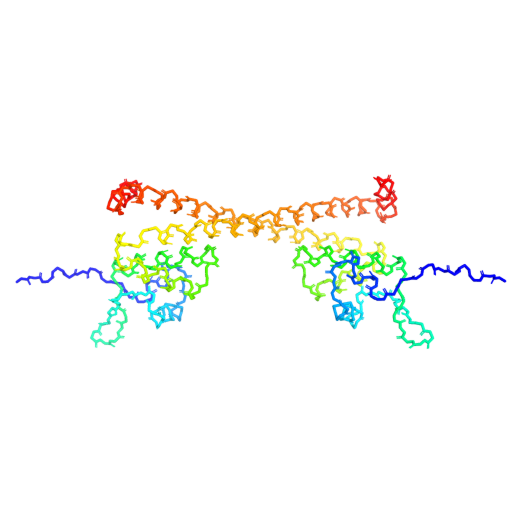5.922 -4.883 1 97.25 23 ALA B O 1
ATOM 1293 N N . THR B 1 24 ? 17.047 -14.344 -6.312 1 97.12 24 THR B N 1
ATOM 1294 C CA . THR B 1 24 ? 15.625 -14.5 -6.055 1 97.12 24 THR B CA 1
ATOM 1295 C C . THR B 1 24 ? 15.133 -15.867 -6.516 1 97.12 24 THR B C 1
ATOM 1297 O O . THR B 1 24 ? 14.375 -16.531 -5.809 1 97.12 24 THR B O 1
ATOM 1300 N N . LEU B 1 25 ? 15.602 -16.25 -7.648 1 97.62 25 LEU B N 1
ATOM 1301 C CA . LEU B 1 25 ? 15.219 -17.547 -8.164 1 97.62 25 LEU B CA 1
ATOM 1302 C C . LEU B 1 25 ? 15.742 -18.672 -7.27 1 97.62 25 LEU B C 1
ATOM 1304 O O . LEU B 1 25 ? 15.039 -19.656 -7.027 1 97.62 25 LEU B O 1
ATOM 1308 N N . ARG B 1 26 ? 16.953 -18.547 -6.777 1 96.12 26 ARG B N 1
ATOM 1309 C CA . ARG B 1 26 ? 17.5 -19.516 -5.836 1 96.12 26 ARG B CA 1
ATOM 1310 C C . ARG B 1 26 ? 16.688 -19.547 -4.543 1 96.12 26 ARG B C 1
ATOM 1312 O O . ARG B 1 26 ? 16.438 -20.625 -3.988 1 96.12 26 ARG B O 1
ATOM 1319 N N . TYR B 1 27 ? 16.328 -18.391 -4.168 1 97 27 TYR B N 1
ATOM 1320 C CA . TYR B 1 27 ? 15.5 -18.281 -2.975 1 97 27 TYR B CA 1
ATOM 1321 C C . TYR B 1 27 ? 14.172 -19.016 -3.174 1 97 27 TYR B C 1
ATOM 1323 O O . TYR B 1 27 ? 13.742 -19.781 -2.309 1 97 27 TYR B O 1
ATOM 1331 N N . TYR B 1 28 ? 13.516 -18.734 -4.316 1 97 28 TYR B N 1
ATOM 1332 C CA . TYR B 1 28 ? 12.258 -19.406 -4.629 1 97 28 TYR B CA 1
ATOM 1333 C C . TYR B 1 28 ? 12.438 -20.922 -4.633 1 97 28 TYR B C 1
ATOM 1335 O O . TYR B 1 28 ? 11.578 -21.656 -4.137 1 97 28 TYR B O 1
ATOM 1343 N N . ASP B 1 29 ? 13.5 -21.344 -5.207 1 95.81 29 ASP B N 1
ATOM 1344 C CA . ASP B 1 29 ? 13.812 -22.781 -5.23 1 95.81 29 ASP B CA 1
ATOM 1345 C C . ASP B 1 29 ? 13.992 -23.312 -3.812 1 95.81 29 ASP B C 1
ATOM 1347 O O . ASP B 1 29 ? 13.414 -24.344 -3.459 1 95.81 29 ASP B O 1
ATOM 1351 N N . GLN B 1 30 ? 14.75 -22.641 -3.014 1 95 30 GLN B N 1
ATOM 1352 C CA . GLN B 1 30 ? 15.016 -23.031 -1.637 1 95 30 GLN B CA 1
ATOM 1353 C C . GLN B 1 30 ? 13.719 -23.125 -0.831 1 95 30 GLN B C 1
ATOM 1355 O O . GLN B 1 30 ? 13.57 -24 0.02 1 95 30 GLN B O 1
ATOM 1360 N N . GLU B 1 31 ? 12.812 -22.312 -1.155 1 95.81 31 GLU B N 1
ATOM 1361 C CA . GLU B 1 31 ? 11.547 -22.266 -0.429 1 95.81 31 GLU B CA 1
ATOM 1362 C C . GLU B 1 31 ? 10.57 -23.297 -0.96 1 95.81 31 GLU B C 1
ATOM 1364 O O . GLU B 1 31 ? 9.445 -23.422 -0.461 1 95.81 31 GLU B O 1
ATOM 1369 N N . GLY B 1 32 ? 10.906 -23.922 -2.047 1 94 32 GLY B N 1
ATOM 1370 C CA . GLY B 1 32 ? 10.062 -24.969 -2.584 1 94 32 GLY B CA 1
ATOM 1371 C C . GLY B 1 32 ? 8.961 -24.453 -3.49 1 94 32 GLY B C 1
ATOM 1372 O O . GLY B 1 32 ? 7.953 -25.125 -3.697 1 94 32 GLY B O 1
ATOM 1373 N N . LEU B 1 33 ? 9.148 -23.25 -4.023 1 96.38 33 LEU B N 1
ATOM 1374 C CA . LEU B 1 33 ? 8.102 -22.625 -4.828 1 96.38 33 LEU B CA 1
ATOM 1375 C C . LEU B 1 33 ? 8.211 -23.047 -6.289 1 96.38 33 LEU B C 1
ATOM 1377 O O . LEU B 1 33 ? 7.328 -22.75 -7.094 1 96.38 33 LEU B O 1
ATOM 1381 N N . ILE B 1 34 ? 9.242 -23.719 -6.652 1 95.88 34 ILE B N 1
ATOM 1382 C CA . ILE B 1 34 ? 9.461 -24.219 -8 1 95.88 34 ILE B CA 1
ATOM 1383 C C . ILE B 1 34 ? 9.586 -25.75 -7.965 1 95.88 34 ILE B C 1
ATOM 1385 O O . ILE B 1 34 ? 10.695 -26.281 -8.047 1 95.88 34 ILE B O 1
ATOM 1389 N N . PRO B 1 35 ? 8.469 -26.375 -7.953 1 92.75 35 PRO B N 1
ATOM 1390 C CA . PRO B 1 35 ? 8.5 -27.844 -7.793 1 92.75 35 PRO B CA 1
ATOM 1391 C C . PRO B 1 35 ? 9.203 -28.547 -8.953 1 92.75 35 PRO B C 1
ATOM 1393 O O . PRO B 1 35 ? 9.016 -28.172 -10.109 1 92.75 35 PRO B O 1
ATOM 1396 N N . GLY B 1 36 ? 10.016 -29.609 -8.57 1 92.69 36 GLY B N 1
ATOM 1397 C CA . GLY B 1 36 ? 10.617 -30.484 -9.562 1 92.69 36 GLY B CA 1
ATOM 1398 C C . GLY B 1 36 ? 11.773 -29.828 -10.305 1 92.69 36 GLY B C 1
ATOM 1399 O O . GLY B 1 36 ? 12.102 -30.234 -11.422 1 92.69 36 GLY B O 1
ATOM 1400 N N . LEU B 1 37 ? 12.281 -28.797 -9.688 1 95.19 37 LEU B N 1
ATOM 1401 C CA . LEU B 1 37 ? 13.391 -28.141 -10.367 1 95.19 37 LEU B CA 1
ATOM 1402 C C . LEU B 1 37 ? 14.625 -29.031 -10.383 1 95.19 37 LEU B C 1
ATOM 1404 O O . LEU B 1 37 ? 15.094 -29.469 -9.328 1 95.19 37 LEU B O 1
ATOM 1408 N N . GLY B 1 38 ? 15.07 -29.25 -11.617 1 93.94 38 GLY B N 1
ATOM 1409 C CA . GLY B 1 38 ? 16.219 -30.125 -11.789 1 93.94 38 GLY B CA 1
ATOM 1410 C C . GLY B 1 38 ? 17.516 -29.344 -11.969 1 93.94 38 GLY B C 1
ATOM 1411 O O . GLY B 1 38 ? 17.516 -28.125 -11.984 1 93.94 38 GLY B O 1
ATOM 1412 N N . LYS B 1 39 ? 18.578 -30.078 -11.984 1 92.62 39 LYS B N 1
ATOM 1413 C CA . LYS B 1 39 ? 19.906 -29.531 -12.219 1 92.62 39 LYS B CA 1
ATOM 1414 C C . LYS B 1 39 ? 20.625 -30.297 -13.32 1 92.62 39 LYS B C 1
ATOM 1416 O O . LYS B 1 39 ? 20.359 -31.484 -13.531 1 92.62 39 LYS B O 1
ATOM 1421 N N . SER B 1 40 ? 21.5 -29.594 -14.031 1 91 40 SER B N 1
ATOM 1422 C CA . SER B 1 40 ? 22.359 -30.266 -15 1 91 40 SER B CA 1
ATOM 1423 C C . SER B 1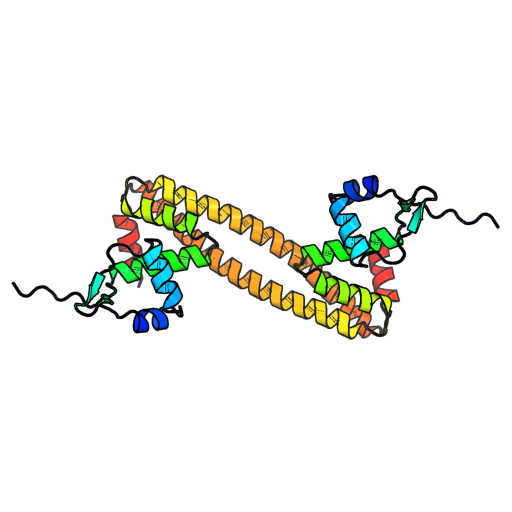 40 ? 23.422 -31.109 -14.312 1 91 40 SER B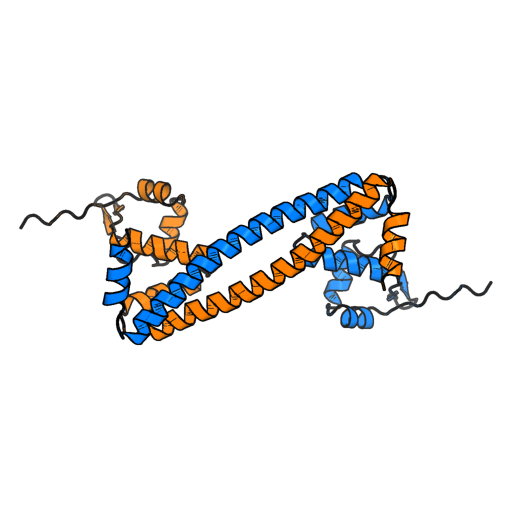 C 1
ATOM 1425 O O . SER B 1 40 ? 23.531 -31.078 -13.078 1 91 40 SER B O 1
ATOM 1427 N N . ALA B 1 41 ? 24.109 -31.875 -15.227 1 90.75 41 ALA B N 1
ATOM 1428 C CA . ALA B 1 41 ? 25.219 -32.688 -14.711 1 90.75 41 ALA B CA 1
ATOM 1429 C C . ALA B 1 41 ? 26.25 -31.812 -13.992 1 90.75 41 ALA B C 1
ATOM 1431 O O . ALA B 1 41 ? 26.906 -32.25 -13.055 1 90.75 41 ALA B O 1
ATOM 1432 N N . SER B 1 42 ? 26.328 -30.594 -14.383 1 91.62 42 SER B N 1
ATOM 1433 C CA . SER B 1 42 ? 27.297 -29.672 -13.805 1 91.62 42 SER B CA 1
ATOM 1434 C C . SER B 1 42 ? 26.719 -28.953 -12.586 1 91.62 42 SER B C 1
ATOM 1436 O O . SER B 1 42 ? 27.391 -28.125 -11.977 1 91.62 42 SER B O 1
ATOM 1438 N N . GLY B 1 43 ? 25.5 -29.172 -12.281 1 90.81 43 GLY B N 1
ATOM 1439 C CA . GLY B 1 43 ? 24.906 -28.609 -11.078 1 90.81 43 GLY B CA 1
ATOM 1440 C C . GLY B 1 43 ? 24.156 -27.312 -11.328 1 90.81 43 GLY B C 1
ATOM 1441 O O . GLY B 1 43 ? 23.75 -26.641 -10.383 1 90.81 43 GLY B O 1
ATOM 1442 N N . VAL B 1 44 ? 24 -27.047 -12.602 1 90.31 44 VAL B N 1
ATOM 1443 C CA . VAL B 1 44 ? 23.312 -25.797 -12.953 1 90.31 44 VAL B CA 1
ATOM 1444 C C . VAL B 1 44 ? 21.812 -26.047 -13.023 1 90.31 44 VAL B C 1
ATOM 1446 O O . VAL B 1 44 ? 21.359 -27 -13.664 1 90.31 44 VAL B O 1
ATOM 1449 N N . ARG B 1 45 ? 21.047 -25.203 -12.336 1 93.62 45 ARG B N 1
ATOM 1450 C CA . ARG B 1 45 ? 19.594 -25.328 -12.367 1 93.62 45 ARG B CA 1
ATOM 1451 C C . ARG B 1 45 ? 19.062 -25.234 -13.789 1 93.62 45 ARG B C 1
ATOM 1453 O O . ARG B 1 45 ? 19.469 -24.344 -14.547 1 93.62 45 ARG B O 1
ATOM 1460 N N . GLN B 1 46 ? 18.156 -26.172 -14.109 1 94.94 46 GLN B N 1
ATOM 1461 C CA . GLN B 1 46 ? 17.5 -26.234 -15.406 1 94.94 46 GLN B CA 1
ATOM 1462 C C . GLN B 1 46 ? 15.984 -26.172 -15.266 1 94.94 46 GLN B C 1
ATOM 1464 O O . GLN B 1 46 ? 15.367 -27.109 -14.75 1 94.94 46 GLN B O 1
ATOM 1469 N N . PHE B 1 47 ? 15.445 -25.094 -15.836 1 97.38 47 PHE B N 1
ATOM 1470 C CA . PHE B 1 47 ? 14.008 -24.891 -15.703 1 97.38 47 PHE B CA 1
ATOM 1471 C C . PHE B 1 47 ? 13.258 -25.516 -16.875 1 97.38 47 PHE B C 1
ATOM 1473 O O . PHE B 1 47 ? 13.695 -25.406 -18.031 1 97.38 47 PHE B O 1
ATOM 1480 N N . THR B 1 48 ? 12.156 -26.125 -16.578 1 95.75 48 THR B N 1
ATOM 1481 C CA . THR B 1 48 ? 11.234 -26.625 -17.594 1 95.75 48 THR B CA 1
ATOM 1482 C C . THR B 1 48 ? 10.055 -25.672 -17.766 1 95.75 48 THR B C 1
ATOM 1484 O O . THR B 1 48 ? 9.914 -24.703 -17.031 1 95.75 48 THR B O 1
ATOM 1487 N N . ASP B 1 49 ? 9.234 -25.906 -18.75 1 93.88 49 ASP B N 1
ATOM 1488 C CA . ASP B 1 49 ? 8.016 -25.125 -18.922 1 93.88 49 ASP B CA 1
ATOM 1489 C C . ASP B 1 49 ? 7.133 -25.188 -17.688 1 93.88 49 ASP B C 1
ATOM 1491 O O . ASP B 1 49 ? 6.457 -24.203 -17.344 1 93.88 49 ASP B O 1
ATOM 1495 N N . GLU B 1 50 ? 7.125 -26.266 -17.109 1 91.38 50 GLU B N 1
ATOM 1496 C CA . GLU B 1 50 ? 6.355 -26.422 -15.867 1 91.38 50 GLU B CA 1
ATOM 1497 C C . GLU B 1 50 ? 6.902 -25.5 -14.773 1 91.38 50 GLU B C 1
ATOM 1499 O O . GLU B 1 50 ? 6.133 -24.875 -14.039 1 91.38 50 GLU B O 1
ATOM 1504 N N . ASN B 1 51 ? 8.234 -25.438 -14.664 1 95.69 51 ASN B N 1
ATOM 1505 C CA . ASN B 1 51 ? 8.852 -24.547 -13.703 1 95.69 51 ASN B CA 1
ATOM 1506 C C . ASN B 1 51 ? 8.508 -23.078 -13.992 1 95.69 51 ASN B C 1
ATOM 1508 O O . ASN B 1 51 ? 8.242 -22.312 -13.078 1 95.69 51 ASN B O 1
ATOM 1512 N N . LEU B 1 52 ? 8.469 -22.766 -15.266 1 95.5 52 LEU B N 1
ATOM 1513 C CA . LEU B 1 52 ? 8.109 -21.406 -15.648 1 95.5 52 LEU B CA 1
ATOM 1514 C C . LEU B 1 52 ? 6.656 -21.109 -15.297 1 95.5 52 LEU B C 1
ATOM 1516 O O . LEU B 1 52 ? 6.332 -19.984 -14.875 1 95.5 52 LEU B O 1
ATOM 1520 N N . GLY B 1 53 ? 5.832 -22.016 -15.484 1 92.75 53 GLY B N 1
ATOM 1521 C CA . GLY B 1 53 ? 4.449 -21.859 -15.055 1 92.75 53 GLY B CA 1
ATOM 1522 C C . GLY B 1 53 ? 4.309 -21.562 -13.578 1 92.75 53 GLY B C 1
ATOM 1523 O O . GLY B 1 53 ? 3.518 -20.719 -13.18 1 92.75 53 GLY B O 1
ATOM 1524 N N . ALA B 1 54 ? 5.062 -22.359 -12.812 1 93.69 54 ALA B N 1
ATOM 1525 C CA . ALA B 1 54 ? 5.059 -22.109 -11.375 1 93.69 54 ALA B CA 1
ATOM 1526 C C . ALA B 1 54 ? 5.543 -20.703 -11.062 1 93.69 54 ALA B C 1
ATOM 1528 O O . ALA B 1 54 ? 4.969 -20 -10.211 1 93.69 54 ALA B O 1
ATOM 1529 N N . LEU B 1 55 ? 6.574 -20.297 -11.734 1 95.94 55 LEU B N 1
ATOM 1530 C CA . LEU B 1 55 ? 7.113 -18.953 -11.531 1 95.94 55 LEU B CA 1
ATOM 1531 C C . LEU B 1 55 ? 6.078 -17.891 -11.898 1 95.94 55 LEU B C 1
ATOM 1533 O O . LEU B 1 55 ? 5.984 -16.859 -11.227 1 95.94 55 LEU B O 1
ATOM 1537 N N . ASP B 1 56 ? 5.352 -18.125 -12.953 1 92.69 56 ASP B N 1
ATOM 1538 C CA . ASP B 1 56 ? 4.273 -17.219 -13.32 1 92.69 56 ASP B CA 1
ATOM 1539 C C . ASP B 1 56 ? 3.287 -17.031 -12.164 1 92.69 56 ASP B C 1
ATOM 1541 O O . ASP B 1 56 ? 2.9 -15.906 -11.844 1 92.69 56 ASP B O 1
ATOM 1545 N N . VAL B 1 57 ? 2.949 -18.125 -11.594 1 91.25 57 VAL B N 1
ATOM 1546 C CA . VAL B 1 57 ? 1.994 -18.109 -10.492 1 91.25 57 VAL B CA 1
ATOM 1547 C C . VAL B 1 57 ? 2.604 -17.375 -9.297 1 91.25 57 VAL B C 1
ATOM 1549 O O . VAL B 1 57 ? 1.972 -16.5 -8.711 1 91.25 57 VAL B O 1
ATOM 1552 N N . VAL B 1 58 ? 3.807 -17.734 -8.969 1 95.75 58 VAL B N 1
ATOM 1553 C CA . VAL B 1 58 ? 4.488 -17.141 -7.828 1 95.75 58 VAL B CA 1
ATOM 1554 C C . VAL B 1 58 ? 4.562 -15.617 -8 1 95.75 58 VAL B C 1
ATOM 1556 O O . VAL B 1 58 ? 4.195 -14.867 -7.094 1 95.75 58 VAL B O 1
ATOM 1559 N N . GLU B 1 59 ? 5.012 -15.188 -9.133 1 94.06 59 GLU B N 1
ATOM 1560 C CA . GLU B 1 59 ? 5.16 -13.75 -9.375 1 94.06 59 GLU B CA 1
ATOM 1561 C C . GLU B 1 59 ? 3.807 -13.047 -9.367 1 94.06 59 GLU B C 1
ATOM 1563 O O . GLU B 1 59 ? 3.684 -11.938 -8.859 1 94.06 59 GLU B O 1
ATOM 1568 N N . CYS B 1 60 ? 2.842 -13.695 -9.945 1 88.5 60 CYS B N 1
ATOM 1569 C CA . CYS B 1 60 ? 1.489 -13.148 -9.93 1 88.5 60 CYS B CA 1
ATOM 1570 C C . CYS B 1 60 ? 1.002 -12.938 -8.5 1 88.5 60 CYS B C 1
ATOM 1572 O O . CYS B 1 60 ? 0.52 -11.852 -8.156 1 88.5 60 CYS B O 1
ATOM 1574 N N . LEU B 1 61 ? 1.169 -13.938 -7.703 1 93.88 61 LEU B N 1
ATOM 1575 C CA . LEU B 1 61 ? 0.689 -13.875 -6.328 1 93.88 61 LEU B CA 1
ATOM 1576 C C . LEU B 1 61 ? 1.503 -12.875 -5.512 1 93.88 61 LEU B C 1
ATOM 1578 O O . LEU B 1 61 ? 0.949 -12.141 -4.695 1 93.88 61 LEU B O 1
ATOM 1582 N N . LYS B 1 62 ? 2.768 -12.906 -5.77 1 93.56 62 LYS B N 1
ATOM 1583 C CA . LYS B 1 62 ? 3.637 -11.938 -5.105 1 93.56 62 LYS B CA 1
ATOM 1584 C C . LYS B 1 62 ? 3.219 -10.508 -5.438 1 93.56 62 LYS B C 1
ATOM 1586 O O . LYS B 1 62 ? 3.086 -9.664 -4.543 1 93.56 62 LYS B O 1
ATOM 1591 N N . ASN B 1 63 ? 2.939 -10.273 -6.676 1 88.06 63 ASN B N 1
ATOM 1592 C CA . ASN B 1 63 ? 2.531 -8.945 -7.121 1 88.06 63 ASN B CA 1
ATOM 1593 C C . ASN B 1 63 ? 1.166 -8.555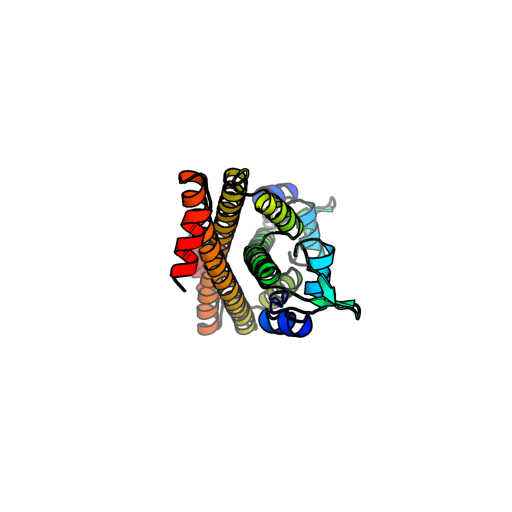 -6.562 1 88.06 63 ASN B C 1
ATOM 1595 O O . ASN B 1 63 ? 0.856 -7.371 -6.43 1 88.06 63 ASN B O 1
ATOM 1599 N N . ALA B 1 64 ? 0.398 -9.578 -6.207 1 88 64 ALA B N 1
ATOM 1600 C CA . ALA B 1 64 ? -0.909 -9.336 -5.602 1 88 64 ALA B CA 1
ATOM 1601 C C . ALA B 1 64 ? -0.779 -9.047 -4.109 1 88 64 ALA B C 1
ATOM 1603 O O . ALA B 1 64 ? -1.771 -8.75 -3.439 1 88 64 ALA B O 1
ATOM 1604 N N . GLY B 1 65 ? 0.451 -9.148 -3.561 1 88.12 65 GLY B N 1
ATOM 1605 C CA . GLY B 1 65 ? 0.683 -8.758 -2.18 1 88.12 65 GLY B CA 1
ATOM 1606 C C . GLY B 1 65 ? 0.714 -9.938 -1.225 1 88.12 65 GLY B C 1
ATOM 1607 O O . GLY B 1 65 ? 0.722 -9.758 -0.005 1 88.12 65 GLY B O 1
ATOM 1608 N N . MET B 1 66 ? 0.734 -11.094 -1.782 1 92.56 66 MET B N 1
ATOM 1609 C CA . MET B 1 66 ? 0.831 -12.25 -0.905 1 92.56 66 MET B CA 1
ATOM 1610 C C . MET B 1 66 ? 2.248 -12.414 -0.364 1 92.56 66 MET B C 1
ATOM 1612 O O . MET B 1 66 ? 3.221 -12.141 -1.07 1 92.56 66 MET B O 1
ATOM 1616 N N . SER B 1 67 ? 2.32 -12.891 0.874 1 93.5 67 SER B N 1
ATOM 1617 C CA . SER B 1 67 ? 3.619 -13.234 1.448 1 93.5 67 SER B CA 1
ATOM 1618 C C . SER B 1 67 ? 4.164 -14.523 0.855 1 93.5 67 SER B C 1
ATOM 1620 O O . SER B 1 67 ? 3.4 -15.359 0.356 1 93.5 67 SER B O 1
ATOM 1622 N N . ILE B 1 68 ? 5.438 -14.688 1.01 1 95.25 68 ILE B N 1
ATOM 1623 C CA . ILE B 1 68 ? 6.074 -15.922 0.562 1 95.25 68 ILE B CA 1
ATOM 1624 C C . ILE B 1 68 ? 5.457 -17.109 1.289 1 95.25 68 ILE B C 1
ATOM 1626 O O . ILE B 1 68 ? 5.223 -18.172 0.686 1 95.25 68 ILE B O 1
ATOM 1630 N N . LYS B 1 69 ? 5.16 -16.891 2.545 1 95.12 69 LYS B N 1
ATOM 1631 C CA . LYS B 1 69 ? 4.527 -17.938 3.338 1 95.12 69 LYS B CA 1
ATOM 1632 C C . LYS B 1 69 ? 3.18 -18.328 2.746 1 95.12 69 LYS B C 1
ATOM 1634 O O . LYS B 1 69 ? 2.9 -19.516 2.568 1 95.12 69 LYS B O 1
ATOM 1639 N N . ASP B 1 70 ? 2.354 -17.406 2.426 1 94.56 70 ASP B N 1
ATOM 1640 C CA . ASP B 1 70 ? 1.038 -17.672 1.854 1 94.56 70 ASP B CA 1
ATOM 1641 C C . ASP B 1 70 ? 1.158 -18.297 0.463 1 94.56 70 ASP B C 1
ATOM 1643 O O . ASP B 1 70 ? 0.362 -19.156 0.091 1 94.56 70 ASP B O 1
ATOM 1647 N N . ILE B 1 71 ? 2.137 -17.859 -0.253 1 96.75 71 ILE B N 1
ATOM 1648 C CA . ILE B 1 71 ? 2.357 -18.391 -1.59 1 96.75 71 ILE B CA 1
ATOM 1649 C C . ILE B 1 71 ? 2.725 -19.875 -1.494 1 96.75 71 ILE B C 1
ATOM 1651 O O . ILE B 1 71 ? 2.244 -20.688 -2.283 1 96.75 71 ILE B O 1
ATOM 1655 N N . LYS B 1 72 ? 3.512 -20.234 -0.537 1 96.06 72 LYS B N 1
ATOM 1656 C CA . LYS B 1 72 ? 3.857 -21.641 -0.314 1 96.06 72 LYS B CA 1
ATOM 1657 C C . LYS B 1 72 ? 2.611 -22.469 -0.038 1 96.06 72 LYS B C 1
ATOM 1659 O O . LYS B 1 72 ? 2.459 -23.562 -0.581 1 96.06 72 LYS B O 1
ATOM 1664 N N . VAL B 1 73 ? 1.812 -21.953 0.774 1 96.38 73 VAL B N 1
ATOM 1665 C CA . VAL B 1 73 ? 0.563 -22.641 1.092 1 96.38 73 VAL B CA 1
ATOM 1666 C C . VAL B 1 73 ? -0.254 -22.844 -0.182 1 96.38 73 VAL B C 1
ATOM 1668 O O . VAL B 1 73 ? -0.763 -23.938 -0.434 1 96.38 73 VAL B O 1
ATOM 1671 N N . PHE B 1 74 ? -0.354 -21.812 -0.975 1 96.81 74 PHE B N 1
ATOM 1672 C CA . PHE B 1 74 ? -1.108 -21.922 -2.217 1 96.81 74 PHE B CA 1
ATOM 1673 C C . PHE B 1 74 ? -0.506 -23 -3.125 1 96.81 74 PHE B C 1
ATOM 1675 O O . PHE B 1 74 ? -1.228 -23.828 -3.682 1 96.81 74 PHE B O 1
ATOM 1682 N N . MET B 1 75 ? 0.778 -22.922 -3.291 1 95.44 75 MET B N 1
ATOM 1683 C CA . MET B 1 75 ? 1.457 -23.875 -4.168 1 95.44 75 MET B CA 1
ATOM 1684 C C . MET B 1 75 ? 1.229 -25.312 -3.699 1 95.44 75 MET B C 1
ATOM 1686 O O .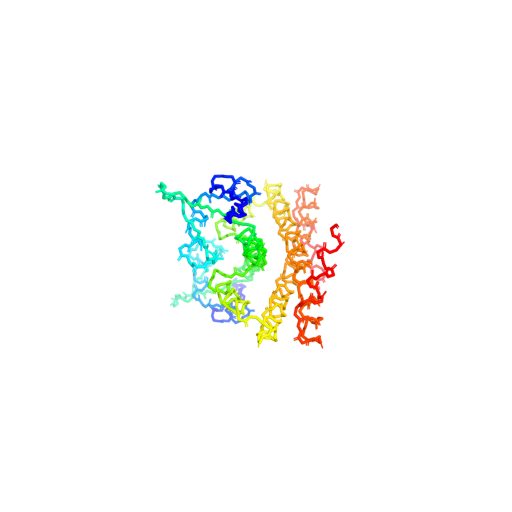 MET B 1 75 ? 1.058 -26.219 -4.516 1 95.44 75 MET B O 1
ATOM 1690 N N . GLU B 1 76 ? 1.275 -25.516 -2.449 1 94.62 76 GLU B N 1
ATOM 1691 C CA . GLU B 1 76 ? 1.006 -26.828 -1.887 1 94.62 76 GLU B CA 1
ATOM 1692 C C . GLU B 1 76 ? -0.422 -27.281 -2.189 1 94.62 76 GLU B C 1
ATOM 1694 O O . GLU B 1 76 ? -0.644 -28.422 -2.621 1 94.62 76 GLU B O 1
ATOM 1699 N N . LEU B 1 77 ? -1.345 -26.453 -1.979 1 95.94 77 LEU B N 1
ATOM 1700 C CA . LEU B 1 77 ? -2.734 -26.766 -2.297 1 95.94 77 LEU B CA 1
ATOM 1701 C C . LEU B 1 77 ? -2.893 -27.094 -3.779 1 95.94 77 LEU B C 1
ATOM 1703 O O . LEU B 1 77 ? -3.537 -28.078 -4.141 1 95.94 77 LEU B O 1
ATOM 1707 N N . ALA B 1 78 ? -2.301 -26.25 -4.621 1 93 78 ALA B N 1
ATOM 1708 C CA . ALA B 1 78 ? -2.391 -26.438 -6.066 1 93 78 ALA B CA 1
ATOM 1709 C C . ALA B 1 78 ? -1.838 -27.797 -6.473 1 93 78 ALA B C 1
ATOM 1711 O O . ALA B 1 78 ? -2.373 -28.453 -7.375 1 93 78 ALA B O 1
ATOM 1712 N N . SER B 1 79 ? -0.829 -28.234 -5.805 1 91.69 79 SER B N 1
ATOM 1713 C CA . SER B 1 79 ? -0.19 -29.516 -6.133 1 91.69 79 SER B CA 1
ATOM 1714 C C . SER B 1 79 ? -1.096 -30.688 -5.797 1 91.69 79 SER B C 1
ATOM 1716 O O . SER B 1 79 ? -0.877 -31.797 -6.277 1 91.69 79 SER B O 1
ATOM 1718 N N . GLN B 1 80 ? -2.102 -30.453 -5.035 1 95.19 80 GLN B N 1
ATOM 1719 C CA . GLN B 1 80 ? -3.01 -31.531 -4.617 1 95.19 80 GLN B CA 1
ATOM 1720 C C . GLN B 1 80 ? -4.152 -31.688 -5.617 1 95.19 80 GLN B C 1
ATOM 1722 O O . GLN B 1 80 ? -5 -32.562 -5.453 1 95.19 80 GLN B O 1
ATOM 1727 N N . GLY B 1 81 ? -4.199 -30.906 -6.617 1 94.38 81 GLY B N 1
ATOM 1728 C CA . GLY B 1 81 ? -5.172 -31.062 -7.688 1 94.38 81 GLY B CA 1
ATOM 1729 C C . GLY B 1 81 ? -6.539 -30.516 -7.328 1 94.38 81 GLY B C 1
ATOM 1730 O O . GLY B 1 81 ? -6.648 -29.547 -6.566 1 94.38 81 GLY B O 1
ATOM 1731 N N . ASP B 1 82 ? -7.559 -31.078 -7.852 1 97.56 82 ASP B N 1
ATOM 1732 C CA . ASP B 1 82 ? -8.914 -30.531 -7.82 1 97.56 82 ASP B CA 1
ATOM 1733 C C . ASP B 1 82 ? -9.508 -30.609 -6.418 1 97.56 82 ASP B C 1
ATOM 1735 O O . ASP B 1 82 ? -10.492 -29.938 -6.113 1 97.56 82 ASP B O 1
ATOM 1739 N N . ALA B 1 83 ? -8.867 -31.406 -5.574 1 97.62 83 ALA B N 1
ATOM 1740 C CA . ALA B 1 83 ? -9.398 -31.609 -4.23 1 97.62 83 ALA B CA 1
ATOM 1741 C C . ALA B 1 83 ? -9.359 -30.328 -3.42 1 97.62 83 ALA B C 1
ATOM 1743 O O . ALA B 1 83 ? -10.062 -30.188 -2.412 1 97.62 83 ALA B O 1
ATOM 1744 N N . THR B 1 84 ? -8.586 -29.344 -3.855 1 98.19 84 THR B N 1
ATOM 1745 C CA . THR B 1 84 ? -8.383 -28.156 -3.023 1 98.19 84 THR B CA 1
ATOM 1746 C C . THR B 1 84 ? -8.938 -26.922 -3.713 1 98.19 84 THR B C 1
ATOM 1748 O O . THR B 1 84 ? -8.602 -25.797 -3.338 1 98.19 84 THR B O 1
ATOM 1751 N N . LEU B 1 85 ? -9.742 -27.047 -4.66 1 98.19 85 LEU B N 1
ATOM 1752 C CA . LEU B 1 85 ? -10.25 -25.922 -5.438 1 98.19 85 LEU B CA 1
ATOM 1753 C C . LEU B 1 85 ? -10.93 -24.906 -4.539 1 98.19 85 LEU B C 1
ATOM 1755 O O . LEU B 1 85 ? -10.695 -23.703 -4.664 1 98.19 85 LEU B O 1
ATOM 1759 N N . ALA B 1 86 ? -11.742 -25.344 -3.656 1 98.12 86 ALA B N 1
ATOM 1760 C CA . ALA B 1 86 ? -12.508 -24.453 -2.797 1 98.12 86 ALA B CA 1
ATOM 1761 C C . ALA B 1 86 ? -11.586 -23.641 -1.881 1 98.12 86 ALA B C 1
ATOM 1763 O O . ALA B 1 86 ? -11.82 -22.469 -1.629 1 98.12 86 ALA B O 1
ATOM 1764 N N . GLU B 1 87 ? -10.609 -24.297 -1.362 1 98 87 GLU B N 1
ATOM 1765 C CA . GLU B 1 87 ? -9.641 -23.609 -0.508 1 98 87 GLU B CA 1
ATOM 1766 C C . GLU B 1 87 ? -8.875 -22.547 -1.283 1 98 87 GLU B C 1
ATOM 1768 O O . GLU B 1 87 ? -8.664 -21.438 -0.782 1 98 87 GLU B O 1
ATOM 1773 N N . ARG B 1 88 ? -8.477 -22.828 -2.438 1 96.88 88 ARG B N 1
ATOM 1774 C CA . ARG B 1 88 ? -7.754 -21.891 -3.279 1 96.88 88 ARG B CA 1
ATOM 1775 C C . ARG B 1 88 ? -8.648 -20.719 -3.688 1 96.88 88 ARG B C 1
ATOM 1777 O O . ARG B 1 88 ? -8.219 -19.562 -3.68 1 96.88 88 ARG B O 1
ATOM 1784 N N . GLN B 1 89 ? -9.891 -21.016 -3.969 1 97.75 89 GLN B N 1
ATOM 1785 C CA . GLN B 1 89 ? -10.867 -19.969 -4.234 1 97.75 89 GLN B CA 1
ATOM 1786 C C . GLN B 1 89 ? -10.969 -19 -3.055 1 97.75 89 GLN B C 1
ATOM 1788 O O . GLN B 1 89 ? -10.914 -17.781 -3.238 1 97.75 89 GLN B O 1
ATOM 1793 N N . ALA B 1 90 ? -11.078 -19.594 -1.926 1 97.75 90 ALA B N 1
ATOM 1794 C CA . ALA B 1 90 ? -11.234 -18.781 -0.721 1 97.75 90 ALA B CA 1
ATOM 1795 C C . ALA B 1 90 ? -10.031 -17.859 -0.523 1 97.75 90 ALA B C 1
ATOM 1797 O O . ALA B 1 90 ? -10.188 -16.719 -0.077 1 97.75 90 ALA B O 1
ATOM 1798 N N . MET B 1 91 ? -8.875 -18.312 -0.871 1 96.31 91 MET B N 1
ATOM 1799 C CA . MET B 1 91 ? -7.66 -17.516 -0.728 1 96.31 91 MET B CA 1
ATOM 1800 C C . MET B 1 91 ? -7.727 -16.266 -1.606 1 96.31 91 MET B C 1
ATOM 1802 O O . MET B 1 91 ? -7.34 -15.18 -1.176 1 96.31 91 MET B O 1
ATOM 1806 N N . PHE B 1 92 ? -8.242 -16.375 -2.801 1 96.44 92 PHE B N 1
ATOM 1807 C CA . PHE B 1 92 ? -8.297 -15.227 -3.701 1 96.44 92 PHE B CA 1
ATOM 1808 C C . PHE B 1 92 ? -9.414 -14.273 -3.299 1 96.44 92 PHE B C 1
ATOM 1810 O O . PHE B 1 92 ? -9.281 -13.055 -3.441 1 96.44 92 PHE B O 1
ATOM 1817 N N . TYR B 1 93 ? -10.484 -14.812 -2.795 1 97.69 93 TYR B N 1
ATOM 1818 C CA . TYR B 1 93 ? -11.539 -13.914 -2.332 1 97.69 93 TYR B CA 1
ATOM 1819 C C . TYR B 1 93 ? -11.094 -13.148 -1.095 1 97.69 93 TYR B C 1
ATOM 1821 O O . TYR B 1 93 ? -11.445 -11.977 -0.93 1 97.69 93 TYR B O 1
ATOM 1829 N N . ASP B 1 94 ? -10.328 -13.883 -0.282 1 96.19 94 ASP B N 1
ATOM 1830 C CA . ASP B 1 94 ? -9.734 -13.18 0.851 1 96.19 94 ASP B CA 1
ATOM 1831 C C . ASP B 1 94 ? -8.781 -12.086 0.378 1 96.19 94 ASP B C 1
ATOM 1833 O O . ASP B 1 94 ? -8.812 -10.969 0.89 1 96.19 94 ASP B O 1
ATOM 1837 N N . LEU B 1 95 ? -8.008 -12.359 -0.579 1 94.62 95 LEU B N 1
ATOM 1838 C CA . LEU B 1 95 ? -7.082 -11.391 -1.157 1 94.62 95 LEU B CA 1
ATOM 1839 C C . LEU B 1 95 ? -7.836 -10.219 -1.763 1 94.62 95 LEU B C 1
ATOM 1841 O O . LEU B 1 95 ? -7.453 -9.062 -1.568 1 94.62 95 LEU B O 1
ATOM 1845 N N . LYS B 1 96 ? -8.852 -10.516 -2.422 1 96.69 96 LYS B N 1
ATOM 1846 C CA . LYS B 1 96 ? -9.68 -9.477 -3.027 1 96.69 96 LYS B CA 1
ATOM 1847 C C . LYS B 1 96 ? -10.211 -8.516 -1.972 1 96.69 96 LYS B C 1
ATOM 1849 O O . LYS B 1 96 ? -10.156 -7.293 -2.152 1 96.69 96 LYS B O 1
ATOM 1854 N N . GLN B 1 97 ? -10.664 -9.055 -0.926 1 97.06 97 GLN B N 1
ATOM 1855 C CA . GLN B 1 97 ? -11.211 -8.227 0.144 1 97.06 97 GLN B CA 1
ATOM 1856 C C . GLN B 1 97 ? -10.133 -7.332 0.748 1 97.06 97 GLN B C 1
ATOM 1858 O O . GLN B 1 97 ? -10.375 -6.145 0.992 1 97.06 97 GLN B O 1
ATOM 1863 N N . ARG B 1 98 ? -9 -7.902 0.953 1 94.19 98 ARG B N 1
ATOM 1864 C CA . ARG B 1 98 ? -7.887 -7.129 1.504 1 94.19 98 ARG B CA 1
ATOM 1865 C C . ARG B 1 98 ? -7.469 -6.016 0.55 1 94.19 98 ARG B C 1
ATOM 1867 O O . ARG B 1 98 ? -7.203 -4.891 0.978 1 94.19 98 ARG B O 1
ATOM 1874 N N . LEU B 1 99 ? -7.426 -6.324 -0.73 1 94.69 99 LEU B N 1
ATOM 1875 C CA . LEU B 1 99 ? -7.047 -5.336 -1.736 1 94.69 99 LEU B CA 1
ATOM 1876 C C . LEU B 1 99 ? -8.102 -4.238 -1.842 1 94.69 99 LEU B C 1
ATOM 1878 O O . LEU B 1 99 ? -7.766 -3.068 -2.035 1 94.69 99 LEU B O 1
ATOM 1882 N N . GLN B 1 100 ? -9.359 -4.609 -1.697 1 96.75 100 GLN B N 1
ATOM 1883 C CA . GLN B 1 100 ? -10.438 -3.625 -1.742 1 96.75 100 GLN B CA 1
ATOM 1884 C C . GLN B 1 100 ? -10.344 -2.656 -0.566 1 96.75 100 GLN B C 1
ATOM 1886 O O . GLN B 1 100 ? -10.586 -1.457 -0.724 1 96.75 100 GLN B O 1
ATOM 1891 N N . ALA B 1 101 ? -10.047 -3.188 0.548 1 95.19 101 ALA B N 1
ATOM 1892 C CA . ALA B 1 101 ? -9.852 -2.332 1.716 1 95.19 101 ALA B CA 1
ATOM 1893 C C . ALA B 1 101 ? -8.672 -1.381 1.512 1 95.19 101 ALA B C 1
ATOM 1895 O O . ALA B 1 101 ? -8.758 -0.198 1.851 1 95.19 101 ALA B O 1
ATOM 1896 N N . LYS B 1 102 ? -7.605 -1.896 0.931 1 92.56 102 LYS B N 1
ATOM 1897 C CA . LYS B 1 102 ? -6.441 -1.067 0.627 1 92.56 102 LYS B CA 1
ATOM 1898 C C . LYS B 1 102 ? -6.789 0.014 -0.392 1 92.56 102 LYS B C 1
ATOM 1900 O O . LYS B 1 102 ? -6.371 1.165 -0.25 1 92.56 102 LYS B O 1
ATOM 1905 N N . LEU B 1 103 ? -7.512 -0.345 -1.338 1 94.44 103 LEU B N 1
ATOM 1906 C CA . LEU B 1 103 ? -7.922 0.595 -2.375 1 94.44 103 LEU B CA 1
ATOM 1907 C C . LEU B 1 103 ? -8.781 1.713 -1.789 1 94.44 103 LEU B C 1
ATOM 1909 O O . LEU B 1 103 ? -8.578 2.887 -2.113 1 94.44 103 LEU B O 1
ATOM 1913 N N . ALA B 1 104 ? -9.664 1.367 -0.938 1 94.81 104 ALA B N 1
ATOM 1914 C CA . ALA B 1 104 ? -10.523 2.361 -0.299 1 94.81 104 ALA B CA 1
ATOM 1915 C C . ALA B 1 104 ? -9.703 3.35 0.521 1 94.81 104 ALA B C 1
ATOM 1917 O O . ALA B 1 104 ? -9.914 4.562 0.445 1 94.81 104 ALA B O 1
ATOM 1918 N N . THR B 1 105 ? -8.781 2.799 1.22 1 92.69 105 THR B N 1
ATOM 1919 C CA . THR B 1 105 ? -7.906 3.641 2.027 1 92.69 105 THR B CA 1
ATOM 1920 C C . THR B 1 105 ? -7.074 4.562 1.142 1 92.69 105 THR B C 1
ATOM 1922 O O . THR B 1 105 ? -6.938 5.754 1.432 1 92.69 105 THR B O 1
ATOM 1925 N N . LEU B 1 106 ? -6.566 4.059 0.077 1 93.25 106 LEU B N 1
ATOM 1926 C CA . LEU B 1 106 ? -5.746 4.84 -0.837 1 93.25 106 LEU B CA 1
ATOM 1927 C C . LEU B 1 106 ? -6.566 5.934 -1.508 1 93.25 106 LEU B C 1
ATOM 1929 O O . LEU B 1 106 ? -6.082 7.051 -1.705 1 93.25 106 LEU B O 1
ATOM 1933 N N . GLU B 1 107 ? -7.766 5.637 -1.785 1 94.31 107 GLU B N 1
ATOM 1934 C CA . GLU B 1 107 ? -8.648 6.621 -2.406 1 94.31 107 GLU B CA 1
ATOM 1935 C C . GLU B 1 107 ? -8.961 7.762 -1.446 1 94.31 107 GLU B C 1
ATOM 1937 O O . GLU B 1 107 ? -9.008 8.93 -1.85 1 94.31 107 GLU B O 1
ATOM 1942 N N . GLU B 1 108 ? -9.188 7.398 -0.214 1 93.81 108 GLU B N 1
ATOM 1943 C CA . GLU B 1 108 ? -9.398 8.438 0.793 1 93.81 108 GLU B CA 1
ATOM 1944 C C . GLU B 1 108 ? -8.156 9.305 0.955 1 93.81 108 GLU B C 1
ATOM 1946 O O . GLU B 1 108 ? -8.258 10.531 1.047 1 93.81 108 GLU B O 1
ATOM 1951 N N . THR B 1 109 ? -7.035 8.703 0.933 1 93.5 109 THR B N 1
ATOM 1952 C CA . THR B 1 109 ? -5.77 9.43 1.016 1 93.5 109 THR B CA 1
ATOM 1953 C C . THR B 1 109 ? -5.598 10.352 -0.188 1 93.5 109 THR B C 1
ATOM 1955 O O . THR B 1 109 ? -5.188 11.5 -0.039 1 93.5 109 THR B O 1
ATOM 1958 N N . MET B 1 110 ? -5.961 9.867 -1.281 1 94.81 110 MET B N 1
ATOM 1959 C CA . MET B 1 110 ? -5.859 10.656 -2.51 1 94.81 110 MET B CA 1
ATOM 1960 C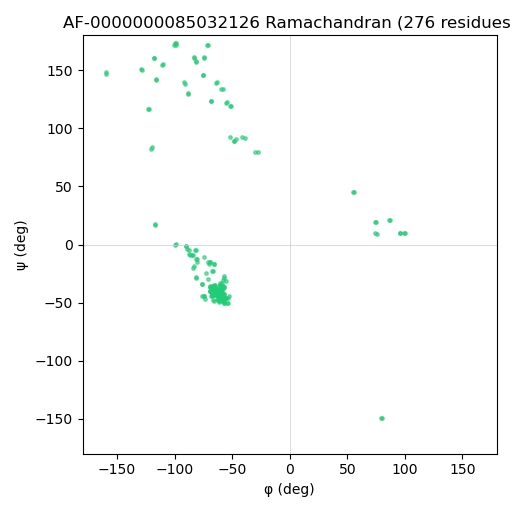 C . MET B 1 110 ? -6.738 11.898 -2.438 1 94.81 110 MET B C 1
ATOM 1962 O O . MET B 1 110 ? -6.328 12.977 -2.865 1 94.81 110 MET B O 1
ATOM 1966 N N . LYS B 1 111 ? -7.883 11.758 -1.9 1 95 111 LYS B N 1
ATOM 1967 C CA . LYS B 1 111 ? -8.773 12.906 -1.743 1 95 111 LYS B CA 1
ATOM 1968 C C . LYS B 1 111 ? -8.133 13.977 -0.865 1 95 111 LYS B C 1
ATOM 1970 O O . LYS B 1 111 ? -8.203 15.164 -1.178 1 95 111 LYS B O 1
ATOM 1975 N N . MET B 1 112 ? -7.59 13.555 0.193 1 92.5 112 MET B N 1
ATOM 1976 C CA . MET B 1 112 ? -6.926 14.492 1.095 1 92.5 112 MET B CA 1
ATOM 1977 C C . MET B 1 112 ? -5.758 15.18 0.398 1 92.5 112 MET B C 1
ATOM 1979 O O . MET B 1 112 ? -5.605 16.406 0.497 1 92.5 112 MET B O 1
ATOM 1983 N N . VAL B 1 113 ? -4.992 14.453 -0.32 1 95.31 113 VAL B N 1
ATOM 1984 C CA . VAL B 1 113 ? -3.824 14.992 -1.003 1 95.31 113 VAL B CA 1
ATOM 1985 C C . VAL B 1 113 ? -4.27 15.953 -2.105 1 95.31 113 VAL B C 1
ATOM 1987 O O . VAL B 1 113 ? -3.674 17.016 -2.289 1 95.31 113 VAL B O 1
ATOM 1990 N N . ASP B 1 114 ? -5.32 15.633 -2.789 1 96.56 114 ASP B N 1
ATOM 1991 C CA . ASP B 1 114 ? -5.871 16.531 -3.805 1 96.56 114 ASP B CA 1
ATOM 1992 C C . ASP B 1 114 ? -6.324 17.844 -3.188 1 96.56 114 ASP B C 1
ATOM 1994 O O . ASP B 1 114 ? -6.109 18.922 -3.766 1 96.56 114 ASP B O 1
ATOM 1998 N N . PHE B 1 115 ? -6.945 17.719 -2.115 1 94.81 115 PHE B N 1
ATOM 1999 C CA . PHE B 1 115 ? -7.359 18.922 -1.398 1 94.81 115 PHE B CA 1
ATOM 2000 C C . PHE B 1 115 ? -6.156 19.781 -1.056 1 94.81 115 PHE B C 1
ATOM 2002 O O . PHE B 1 115 ? -6.168 21 -1.294 1 94.81 115 PHE B O 1
ATOM 2009 N N . LYS B 1 116 ? -5.133 19.219 -0.547 1 94.69 116 LYS B N 1
ATOM 2010 C CA . LYS B 1 116 ? -3.955 19.984 -0.148 1 94.69 116 LYS B CA 1
ATOM 2011 C C . LYS B 1 116 ? -3.24 20.562 -1.362 1 94.69 116 LYS B C 1
ATOM 2013 O O . LYS B 1 116 ? -2.691 21.672 -1.298 1 94.69 116 LYS B O 1
ATOM 2018 N N . CYS B 1 117 ? -3.203 19.812 -2.396 1 96.56 117 CYS B N 1
ATOM 2019 C CA . CYS B 1 117 ? -2.656 20.375 -3.631 1 96.56 117 CYS B CA 1
ATOM 2020 C C . CYS B 1 117 ? -3.42 21.609 -4.059 1 96.56 117 CYS B C 1
ATOM 2022 O O . CYS B 1 117 ? -2.814 22.641 -4.387 1 96.56 117 CYS B O 1
ATOM 2024 N N . ALA B 1 118 ? -4.73 21.562 -4.043 1 96.94 118 ALA B N 1
ATOM 2025 C CA . ALA B 1 118 ? -5.551 22.719 -4.379 1 96.94 118 ALA B CA 1
ATOM 2026 C C . ALA B 1 118 ? -5.316 23.859 -3.398 1 96.94 118 ALA B C 1
ATOM 2028 O O . ALA B 1 118 ? -5.188 25.016 -3.807 1 96.94 118 ALA B O 1
ATOM 2029 N N . TYR B 1 119 ? -5.27 23.5 -2.156 1 95.56 119 TYR B N 1
ATOM 2030 C CA . TYR B 1 119 ? -5.016 24.453 -1.085 1 95.56 119 TYR B CA 1
ATOM 2031 C C . TYR B 1 119 ? -3.73 25.234 -1.34 1 95.56 119 TYR B C 1
ATOM 2033 O O . TYR B 1 119 ? -3.736 26.469 -1.356 1 95.56 119 TYR B O 1
ATOM 2041 N N . TYR B 1 120 ? -2.672 24.562 -1.633 1 96.75 120 TYR B N 1
ATOM 2042 C CA . TYR B 1 120 ? -1.379 25.219 -1.756 1 96.75 120 TYR B CA 1
ATOM 2043 C C . TYR B 1 120 ? -1.228 25.875 -3.127 1 96.75 120 TYR B C 1
ATOM 2045 O O . TYR B 1 120 ? -0.484 26.844 -3.281 1 96.75 120 TYR B O 1
ATOM 2053 N N . THR B 1 121 ? -1.895 25.297 -4.066 1 97.94 121 THR B N 1
ATOM 2054 C CA . THR B 1 121 ? -1.916 25.984 -5.352 1 97.94 121 THR B CA 1
ATOM 2055 C C . THR B 1 121 ? -2.518 27.375 -5.207 1 97.94 121 THR B C 1
ATOM 2057 O O . THR B 1 121 ? -1.951 28.359 -5.695 1 97.94 121 THR B O 1
ATOM 2060 N N . GLN B 1 122 ? -3.604 27.484 -4.469 1 97.5 122 GLN B N 1
ATOM 2061 C CA . GLN B 1 122 ? -4.23 28.781 -4.215 1 97.5 122 GLN B CA 1
ATOM 2062 C C . GLN B 1 122 ? -3.334 29.656 -3.355 1 97.5 122 GLN B C 1
ATOM 2064 O O . GLN B 1 122 ? -3.182 30.859 -3.631 1 97.5 122 GLN B O 1
ATOM 2069 N N . ALA B 1 123 ? -2.746 29.125 -2.355 1 97.62 123 ALA B N 1
ATOM 2070 C CA . ALA B 1 123 ? -1.887 29.875 -1.452 1 97.62 123 ALA B CA 1
ATOM 2071 C C . ALA B 1 123 ? -0.681 30.453 -2.193 1 97.62 123 ALA B C 1
ATOM 2073 O O . ALA B 1 123 ? -0.294 31.594 -1.968 1 97.62 123 ALA B O 1
ATOM 2074 N N . VAL B 1 124 ? -0.113 29.609 -3.021 1 98.19 124 VAL B N 1
ATOM 2075 C CA . VAL B 1 124 ? 1.038 30.062 -3.801 1 98.19 124 VAL B CA 1
ATOM 2076 C C . VAL B 1 124 ? 0.62 31.172 -4.746 1 98.19 124 VAL B C 1
ATOM 2078 O O . VAL B 1 124 ? 1.313 32.188 -4.859 1 98.19 124 VAL B O 1
ATOM 2081 N N . ALA B 1 125 ? -0.493 31.016 -5.375 1 97.69 125 ALA B N 1
ATOM 2082 C CA . ALA B 1 125 ? -1.002 32.031 -6.285 1 97.69 125 ALA B CA 1
ATOM 2083 C C . ALA B 1 125 ? -1.25 33.344 -5.547 1 97.69 125 ALA B C 1
ATOM 2085 O O . ALA B 1 125 ? -0.971 34.438 -6.074 1 97.69 125 ALA B O 1
ATOM 2086 N N . ASP B 1 126 ? -1.688 33.281 -4.324 1 97.62 126 ASP B N 1
ATOM 2087 C CA . ASP B 1 126 ? -1.998 34.438 -3.508 1 97.62 126 ASP B CA 1
ATOM 2088 C C . ASP B 1 126 ? -0.742 35 -2.838 1 97.62 126 ASP B C 1
ATOM 2090 O O . ASP B 1 126 ? -0.733 36.125 -2.363 1 97.62 126 ASP B O 1
ATOM 2094 N N . GLY B 1 127 ? 0.226 34.219 -2.785 1 97.31 127 GLY B N 1
ATOM 2095 C CA . GLY B 1 127 ? 1.443 34.562 -2.072 1 97.31 127 GLY B CA 1
ATOM 2096 C C . GLY B 1 127 ? 1.296 34.5 -0.564 1 97.31 127 GLY B C 1
ATOM 2097 O O . GLY B 1 127 ? 2.123 35.031 0.173 1 97.31 127 GLY B O 1
ATOM 2098 N N . THR B 1 128 ? 0.146 33.938 -0.104 1 97.5 128 THR B N 1
ATOM 2099 C CA . THR B 1 128 ? -0.123 33.812 1.324 1 97.5 128 THR B CA 1
ATOM 2100 C C . THR B 1 128 ? -1.181 32.75 1.587 1 97.5 128 THR B C 1
ATOM 2102 O O . THR B 1 128 ? -2.074 32.531 0.765 1 97.5 128 THR B O 1
ATOM 2105 N N . GLU B 1 129 ? -1.012 32.062 2.824 1 94.31 129 GLU B N 1
ATOM 2106 C CA . GLU B 1 129 ? -2.008 31.078 3.232 1 94.31 129 GLU B CA 1
ATOM 2107 C C . GLU B 1 129 ? -3.223 31.75 3.865 1 94.31 129 GLU B C 1
ATOM 2109 O O . GLU B 1 129 ? -4.238 31.094 4.117 1 94.31 129 GLU B O 1
ATOM 2114 N N . ARG B 1 130 ? -3.137 32.969 4.184 1 92.94 130 ARG B N 1
ATOM 2115 C CA . ARG B 1 130 ? -4.141 33.688 4.961 1 92.94 130 ARG B CA 1
ATOM 2116 C C . ARG B 1 130 ? -5.527 33.531 4.352 1 92.94 130 ARG B C 1
ATOM 2118 O O . ARG B 1 130 ? -6.477 33.156 5.043 1 92.94 130 ARG B O 1
ATOM 2125 N N . TYR B 1 131 ? -5.672 33.656 3.084 1 91.25 131 TYR B N 1
ATOM 2126 C CA . TYR B 1 131 ? -6.98 33.688 2.436 1 91.25 131 TYR B CA 1
ATOM 2127 C C . TYR B 1 131 ? -7.57 32.281 2.355 1 91.25 131 TYR B C 1
ATOM 2129 O O . TYR B 1 131 ? -8.758 32.094 2.615 1 91.25 131 TYR B O 1
ATOM 2137 N N . VAL B 1 132 ? -6.75 31.344 1.987 1 91.19 132 VAL B N 1
ATOM 2138 C CA . VAL B 1 132 ? -7.246 29.984 1.837 1 91.19 132 VAL B CA 1
ATOM 2139 C C . VAL B 1 132 ? -7.59 29.406 3.207 1 91.19 132 VAL B C 1
ATOM 2141 O O . VAL B 1 132 ? -8.555 28.641 3.344 1 91.19 132 VAL B O 1
ATOM 2144 N N . LYS B 1 133 ? -6.871 29.688 4.223 1 86.5 133 LYS B N 1
ATOM 2145 C CA . LYS B 1 133 ? -7.168 29.25 5.586 1 86.5 133 LYS B CA 1
ATOM 2146 C C . LYS B 1 133 ? -8.508 29.797 6.059 1 86.5 133 LYS B C 1
ATOM 2148 O O . LYS B 1 133 ? -9.289 29.094 6.699 1 86.5 133 LYS B O 1
ATOM 2153 N N . GLU B 1 134 ? -8.773 31.031 5.82 1 84.56 134 GLU B N 1
ATOM 2154 C CA . GLU B 1 134 ? -10.023 31.688 6.199 1 84.56 134 GLU B CA 1
ATOM 2155 C C . GLU B 1 134 ? -11.203 31.078 5.457 1 84.56 134 GLU B C 1
ATOM 2157 O O . GLU B 1 134 ? -12.289 30.922 6.023 1 84.56 134 GLU B O 1
ATOM 2162 N N . ALA B 1 135 ? -10.961 30.734 4.227 1 81.19 135 ALA B N 1
ATOM 2163 C CA . ALA B 1 135 ? -12.023 30.141 3.406 1 81.19 135 ALA B CA 1
ATOM 2164 C C . ALA B 1 135 ? -12.383 28.75 3.889 1 81.19 135 ALA B C 1
ATOM 2166 O O . ALA B 1 135 ? -13.547 28.344 3.826 1 81.19 135 ALA B O 1
ATOM 2167 N N . MET B 1 136 ? -11.422 27.953 4.277 1 75.25 136 MET B N 1
ATOM 2168 C CA . MET B 1 136 ? -11.648 26.578 4.711 1 75.25 136 MET B CA 1
ATOM 2169 C C . MET B 1 136 ? -12.281 26.547 6.098 1 75.25 136 MET B C 1
ATOM 2171 O O . MET B 1 136 ? -13.07 25.656 6.406 1 75.25 136 MET B O 1
ATOM 2175 N N . HIS B 1 137 ? -11.766 27.328 7.086 1 65.94 137 HIS B N 1
ATOM 2176 C CA . HIS B 1 137 ? -12.406 27.453 8.391 1 65.94 137 HIS B CA 1
ATOM 2177 C C . HIS B 1 137 ? -13.852 27.906 8.266 1 65.94 137 HIS B C 1
ATOM 2179 O O . HIS B 1 137 ? -14.68 27.609 9.125 1 65.94 137 HIS B O 1
ATOM 2185 N N . ARG B 1 138 ? -14.266 28.703 7.277 1 49.66 138 ARG B N 1
ATOM 2186 C CA . ARG B 1 138 ? -15.641 29.156 7.074 1 49.66 138 ARG B CA 1
ATOM 2187 C C . ARG B 1 138 ? -16.516 28.016 6.566 1 49.66 138 ARG B C 1
ATOM 2189 O O . ARG B 1 138 ? -17.734 28.047 6.727 1 49.66 138 ARG B O 1
ATOM 2196 N N . VAL B 1 139 ? -16 27.141 6.008 1 45.38 139 VAL B N 1
ATOM 2197 C CA . VAL B 1 139 ? -16.844 26.062 5.5 1 45.38 139 VAL B CA 1
ATOM 2198 C C . VAL B 1 139 ? -17.188 25.094 6.633 1 45.38 139 VAL B C 1
ATOM 2200 O O . VAL B 1 139 ? -17.844 24.094 6.41 1 45.38 139 VAL B O 1
ATOM 2203 N N . ASP B 1 140 ? -16.641 25.016 7.719 1 36.09 140 ASP B N 1
ATOM 2204 C CA . ASP B 1 140 ? -17.203 24.297 8.852 1 36.09 140 ASP B CA 1
ATOM 2205 C C . ASP B 1 140 ? -18.406 25.031 9.422 1 36.09 140 ASP B C 1
ATOM 2207 O O . ASP B 1 140 ? -18.391 26.25 9.57 1 36.09 140 ASP B O 1
#

Sequence (280 aa):
MEAIKEHTYQIGEVARKYHLSVATLRYYDQEGLIPGLGKSASGVRQFTDENLGALDVVECLKNAGMSIKDIKVFMELASQGDATLAERQAMFYDLKQRLQAKLATLEETMKMVDFKCAYYTQAVADGTERYVKEAMHRVDMEAIKEHTYQIGEVARKYHLSVATLRYYDQEGLIPGLGKSASGVRQFTDENLGALDVVECLKNAGMSIKDIKVFMELASQGDATLAERQAMFYDLKQRLQAKLATLEETMKMVDFKCAYYTQAVADGTERYVKEAMHRVD

Secondary structure (DSSP, 8-state):
--------EEHHHHHHHHT--HHHHHHHHHTT-STT-EE-TTS-EEE-HHHHHHHHHHHHHHHTT--HHHHHHHHHHHHTGGGGHHHHHHHHHHHHHHHHHHHHHHHHHHHHHHHHHHHHHHHHHHT-SHHHHHHHHHT-/--------EEHHHHHHHHT--HHHHHHHHHTT-STT-EE-TTS-EEE-HHHHHHHHHHHHHHHTT--HHHHHHHHHHHHTGGGGHHHHHHHHHHHHHHHHHHHHHHHHHHHHHHHHHHHHHHHHHHT-SHHHHHHHHHT-

Foldseek 3Di:
DPPPPADWDFLVVVCVVVVHDSVVVVVCVVLCQQPPFDADPVGTTIHGPSSVVSVVQLVVVVVLPDDPVVSSVLSVLVVVPPVCVVVNVVVVVVSVVVVVVVVVVVVVVVVVVVVVVVQVVVCVVVVHSVVSVVVVVVVD/DPPPPADWDFLVVLCVVVVHDSVVVVVCVVLCQQPPFDADPVGTTIHGPSSVVSVVQLVVVVVLPDDPVVSSVLSVLVVVPPVCVVVNVVVVVVSVVVVVVVVVVVVVVVVVVVVVVVQVVVCVVVVHSVVSVVVVVVVD

Radius of gyration: 27.36 Å; Cα contacts (8 Å, |Δi|>4): 247; chains: 2; bounding box: 46×86×65 Å

Solvent-accessible surface area (backbone atoms only — not comparable to full-atom values): 15476 Å² total; per-residue (Å²): 130,79,72,79,74,73,74,66,39,45,53,70,57,49,16,61,74,70,72,45,51,60,68,54,53,51,48,38,46,74,70,58,57,34,71,88,67,43,59,44,98,86,64,46,52,38,37,40,66,67,33,50,51,37,46,51,49,50,51,52,43,43,68,60,67,47,49,70,70,57,48,45,52,48,54,55,41,57,73,60,45,58,84,33,39,63,63,56,34,49,52,38,51,51,47,45,51,55,50,51,53,50,49,52,53,51,51,54,31,47,51,53,41,50,49,49,38,52,50,32,52,52,15,48,76,68,64,35,52,66,63,55,51,55,54,57,65,59,72,103,130,79,71,81,76,73,73,66,39,46,54,70,57,50,16,61,75,69,72,44,51,59,68,54,52,51,49,38,45,75,67,57,56,34,69,88,68,43,60,45,98,86,64,46,52,37,37,39,67,67,34,51,50,36,47,51,49,50,52,51,43,44,69,58,67,48,48,71,69,57,48,45,53,48,52,54,42,58,74,60,45,60,83,35,40,64,60,55,34,50,52,38,52,51,47,46,52,55,50,50,53,50,49,52,51,49,51,55,30,48,52,54,40,51,49,51,38,52,49,32,52,51,16,48,74,68,65,32,53,65,63,55,52,55,54,56,63,63,70,104

InterPro domains:
  IPR000551 MerR-type HTH domain [PF13411] (9-76)
  IPR000551 MerR-type HTH domain [PS50937] (8-77)
  IPR000551 MerR-type HTH domain [SM00422] (9-78)
  IPR009061 Putative DNA-binding domain superfamily [SSF46955] (9-122)
  IPR047057 MerR transcriptional regulator [PTHR30204] (6-113)

pLDDT: mean 91.62, std 11.62, range [36.09, 98.19]